Protein AF-A0A5N5PLR0-F1 (afdb_monomer)

Radius of gyration: 18.26 Å; Cα contacts (8 Å, |Δi|>4): 313; chains: 1; bounding box: 45×48×49 Å

Structure (mmCIF, N/CA/C/O backbone):
data_AF-A0A5N5PLR0-F1
#
_entry.id   AF-A0A5N5PLR0-F1
#
loop_
_atom_site.group_PDB
_atom_site.id
_atom_site.type_symbol
_atom_site.label_atom_id
_atom_site.label_alt_id
_atom_site.label_comp_id
_atom_site.label_asym_id
_atom_site.label_entity_id
_atom_site.label_seq_id
_atom_site.pdbx_PDB_ins_code
_atom_site.Cartn_x
_atom_site.Cartn_y
_atom_site.Cartn_z
_atom_site.occupancy
_atom_site.B_iso_or_equiv
_atom_site.auth_seq_id
_atom_site.auth_comp_id
_atom_site.auth_asym_id
_atom_site.auth_atom_id
_atom_site.pdbx_PDB_model_num
ATOM 1 N N . MET A 1 1 ? -17.787 -9.070 -3.983 1.00 83.31 1 MET A N 1
ATOM 2 C CA . MET A 1 1 ? -17.215 -9.942 -2.927 1.00 83.31 1 MET A CA 1
ATOM 3 C C . MET A 1 1 ? -18.267 -10.227 -1.852 1.00 83.31 1 MET A C 1
ATOM 5 O O . MET A 1 1 ? -19.169 -9.403 -1.706 1.00 83.31 1 MET A O 1
ATOM 9 N N . PRO A 1 2 ? -18.206 -11.366 -1.130 1.00 86.00 2 PRO A N 1
ATOM 10 C CA . PRO A 1 2 ? -19.112 -11.654 -0.013 1.00 86.00 2 PRO A CA 1
ATOM 11 C C . PRO A 1 2 ? -19.025 -10.578 1.078 1.00 86.00 2 PRO A C 1
ATOM 13 O O . PRO A 1 2 ? -17.930 -10.170 1.447 1.00 86.00 2 PRO A O 1
ATOM 16 N N . LYS A 1 3 ? -20.165 -10.140 1.630 1.00 86.31 3 LYS A N 1
ATOM 17 C CA . LYS A 1 3 ? -20.213 -9.050 2.630 1.00 86.31 3 LYS A CA 1
ATOM 18 C C . LYS A 1 3 ? -19.555 -9.398 3.972 1.00 86.31 3 LYS A C 1
ATOM 20 O O . LYS A 1 3 ? -19.230 -8.500 4.739 1.00 86.31 3 LYS A O 1
ATOM 25 N N . SER A 1 4 ? -19.406 -10.687 4.270 1.00 91.88 4 SER A N 1
ATOM 26 C CA . SER A 1 4 ? -18.769 -11.194 5.489 1.00 91.88 4 SER A CA 1
ATOM 27 C C . SER A 1 4 ? -17.262 -11.414 5.345 1.00 91.88 4 SER A C 1
ATOM 29 O O . SER A 1 4 ? -16.609 -11.714 6.342 1.00 91.88 4 SER A O 1
ATOM 31 N N . LEU A 1 5 ? -16.708 -11.294 4.132 1.00 95.69 5 LEU A N 1
ATOM 32 C CA . LEU A 1 5 ? -15.279 -11.467 3.903 1.00 95.69 5 LEU A CA 1
ATOM 33 C C . LEU A 1 5 ? -14.524 -10.315 4.575 1.00 95.69 5 LEU A C 1
ATOM 35 O O . LEU A 1 5 ? -14.812 -9.15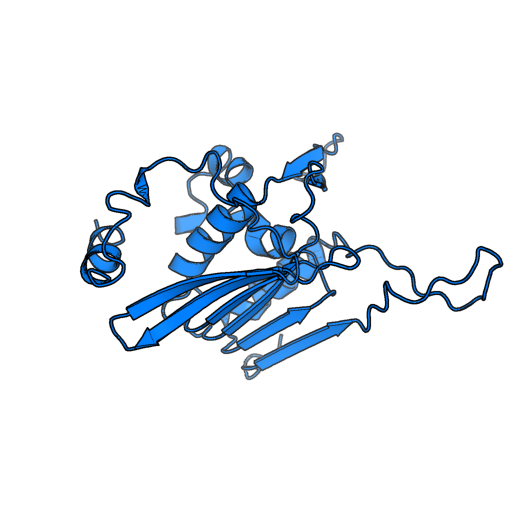3 4.308 1.00 95.69 5 LEU A O 1
ATOM 39 N N . GLN A 1 6 ? -13.577 -10.645 5.452 1.00 96.88 6 GLN A N 1
ATOM 40 C CA . GLN A 1 6 ? -12.746 -9.659 6.155 1.00 96.88 6 GLN A CA 1
ATOM 41 C C . GLN A 1 6 ? -11.282 -9.713 5.723 1.00 96.88 6 GLN A C 1
ATOM 43 O O . GLN A 1 6 ? -10.588 -8.708 5.803 1.00 96.88 6 GLN A O 1
ATOM 48 N N . VAL A 1 7 ? -10.811 -10.872 5.270 1.00 97.75 7 VAL A N 1
ATOM 49 C CA . VAL A 1 7 ? -9.418 -11.099 4.886 1.00 97.75 7 VAL A CA 1
ATOM 50 C C . VAL A 1 7 ? -9.418 -11.688 3.487 1.00 97.75 7 VAL A C 1
ATOM 52 O O . VAL A 1 7 ? -10.115 -12.673 3.236 1.00 97.75 7 VAL A O 1
ATOM 55 N N . LEU A 1 8 ? -8.655 -11.084 2.584 1.00 97.44 8 LEU A N 1
ATOM 56 C CA . LEU A 1 8 ? -8.454 -11.584 1.232 1.00 97.44 8 LEU A CA 1
ATOM 57 C C . LEU A 1 8 ? -6.959 -11.661 0.944 1.00 97.44 8 LEU A C 1
ATOM 59 O O . LEU A 1 8 ? -6.281 -10.640 0.909 1.00 97.44 8 LEU A O 1
ATOM 63 N N . ASN A 1 9 ? -6.478 -12.878 0.700 1.00 96.38 9 ASN A N 1
ATOM 64 C CA . ASN A 1 9 ? -5.104 -13.136 0.298 1.00 96.38 9 ASN A CA 1
ATOM 65 C C . ASN A 1 9 ? -5.119 -13.764 -1.091 1.00 96.38 9 ASN A C 1
ATOM 67 O O . ASN A 1 9 ? -5.640 -14.864 -1.279 1.00 96.38 9 ASN A O 1
ATOM 71 N N . LEU A 1 10 ? -4.572 -13.041 -2.057 1.00 93.31 10 LEU A N 1
ATOM 72 C CA . LEU A 1 10 ? -4.426 -13.459 -3.437 1.00 93.31 10 LEU A CA 1
ATOM 73 C C . LEU A 1 10 ? -2.941 -13.477 -3.769 1.00 93.31 10 LEU A C 1
ATOM 75 O O . LEU A 1 10 ? -2.220 -12.507 -3.537 1.00 93.31 10 LEU A O 1
ATOM 79 N N . PHE A 1 11 ? -2.494 -14.603 -4.301 1.00 88.19 11 PHE A N 1
ATOM 80 C CA . PHE A 1 11 ? -1.108 -14.802 -4.670 1.00 88.19 11 PHE A CA 1
ATOM 81 C C . PHE A 1 11 ? -1.078 -15.588 -5.971 1.00 88.19 11 PHE A C 1
ATOM 83 O O . PHE A 1 11 ? -1.680 -16.661 -6.055 1.00 88.19 11 PHE A O 1
ATOM 90 N N . GLU A 1 12 ? -0.401 -15.057 -6.981 1.00 82.44 12 GLU A N 1
ATOM 91 C CA . GLU A 1 12 ? -0.022 -15.851 -8.145 1.00 82.44 12 GLU A CA 1
ATOM 92 C C . GLU A 1 12 ? 1.395 -16.373 -7.906 1.00 82.44 12 GLU A C 1
ATOM 94 O O . GLU A 1 12 ? 2.292 -15.612 -7.544 1.00 82.44 12 GLU A O 1
ATOM 99 N N . ASP A 1 13 ? 1.587 -17.690 -8.038 1.00 68.56 13 ASP A N 1
ATOM 100 C CA . ASP A 1 13 ? 2.911 -18.309 -7.941 1.00 68.56 13 ASP A CA 1
ATOM 101 C C . ASP A 1 13 ? 3.738 -17.882 -9.157 1.00 68.56 13 ASP A C 1
ATOM 103 O O . ASP A 1 13 ? 3.716 -18.504 -10.226 1.00 68.56 13 ASP A O 1
ATOM 107 N N . TYR A 1 14 ? 4.390 -16.734 -9.006 1.00 63.38 14 TYR A N 1
ATOM 108 C CA . TYR A 1 14 ? 5.180 -16.112 -10.041 1.00 63.38 14 TYR A CA 1
ATOM 109 C C . TYR A 1 14 ? 6.655 -16.421 -9.831 1.00 63.38 14 TYR A C 1
ATOM 111 O O . TYR A 1 14 ? 7.372 -15.755 -9.084 1.00 63.38 14 TYR A O 1
ATOM 119 N N . ASN A 1 15 ? 7.136 -17.440 -10.536 1.00 55.22 15 ASN A N 1
ATOM 120 C CA . ASN A 1 15 ? 8.541 -17.803 -10.505 1.00 55.22 15 ASN A CA 1
ATOM 121 C C . ASN A 1 15 ? 9.300 -17.157 -11.676 1.00 55.22 15 ASN A C 1
ATOM 123 O O . ASN A 1 15 ? 9.557 -17.786 -12.703 1.00 55.22 15 ASN A O 1
ATOM 127 N N . ARG A 1 16 ? 9.681 -15.879 -11.511 1.00 53.94 16 ARG A N 1
ATOM 128 C CA . ARG A 1 16 ? 10.567 -15.139 -12.444 1.00 53.94 16 ARG A CA 1
ATOM 129 C C . ARG A 1 16 ? 11.970 -15.777 -12.539 1.00 53.94 16 ARG A C 1
ATOM 131 O O . ARG A 1 16 ? 12.701 -15.509 -13.486 1.00 53.94 16 ARG A O 1
ATOM 138 N N . MET A 1 17 ? 12.338 -16.618 -11.562 1.00 47.75 17 MET A N 1
ATOM 139 C CA . MET A 1 17 ? 13.671 -17.206 -11.366 1.00 47.75 17 MET A CA 1
ATOM 140 C C . MET A 1 17 ? 13.902 -18.561 -12.042 1.00 47.75 17 MET A C 1
ATOM 142 O O . MET A 1 17 ? 14.981 -19.121 -11.867 1.00 47.75 17 MET A O 1
ATOM 146 N N . PHE A 1 18 ? 12.966 -19.099 -12.827 1.00 45.78 18 PHE A N 1
ATOM 147 C CA . PHE A 1 18 ? 13.301 -20.226 -13.700 1.00 45.78 18 PHE A CA 1
ATOM 148 C C . PHE A 1 18 ? 13.789 -19.705 -15.054 1.00 45.78 18 PHE A C 1
ATOM 150 O O . PHE A 1 18 ? 12.963 -19.428 -15.930 1.00 45.78 18 PHE A O 1
ATOM 157 N N . PRO A 1 19 ? 15.116 -19.600 -15.284 1.00 45.16 19 PRO A N 1
ATOM 158 C CA . PRO A 1 19 ? 15.628 -19.499 -16.630 1.00 45.16 19 PRO A CA 1
ATOM 159 C C . PRO A 1 19 ? 15.356 -20.854 -17.278 1.00 45.16 19 PRO A C 1
ATOM 161 O O . PRO A 1 19 ? 16.154 -21.786 -17.193 1.00 45.16 19 PRO A O 1
ATOM 164 N N . PHE A 1 20 ? 14.220 -20.988 -17.956 1.00 48.06 20 PHE A N 1
ATOM 165 C CA . PHE A 1 20 ? 14.212 -21.901 -19.081 1.00 48.06 20 PHE A CA 1
ATOM 166 C C . PHE A 1 20 ? 15.208 -21.309 -20.071 1.00 48.06 20 PHE A C 1
ATOM 168 O O . PHE A 1 20 ? 14.928 -20.335 -20.772 1.00 48.06 20 PHE A O 1
ATOM 175 N N . ASN A 1 21 ? 16.417 -21.872 -20.065 1.00 44.19 21 ASN A N 1
ATOM 176 C CA . ASN A 1 21 ? 17.325 -21.813 -21.197 1.00 44.19 21 ASN A CA 1
ATOM 177 C C . ASN A 1 21 ? 16.467 -21.927 -22.459 1.00 44.19 21 ASN A C 1
ATOM 179 O O . ASN A 1 21 ? 15.597 -22.792 -22.509 1.00 44.19 21 ASN A O 1
ATOM 183 N N . LYS A 1 22 ? 16.681 -21.010 -23.407 1.00 47.06 22 LYS A N 1
ATOM 184 C CA . LYS A 1 22 ? 15.843 -20.598 -24.558 1.00 47.06 22 LYS A CA 1
ATOM 185 C C . LYS A 1 22 ? 15.180 -21.687 -25.432 1.00 47.06 22 LYS A C 1
ATOM 187 O O . LYS A 1 22 ? 14.553 -21.366 -26.434 1.00 47.06 22 LYS A O 1
ATOM 192 N N . THR A 1 23 ? 15.287 -22.959 -25.095 1.00 44.97 23 THR A N 1
ATOM 193 C CA . THR A 1 23 ? 14.543 -24.070 -25.676 1.00 44.97 23 THR A CA 1
ATOM 194 C C . THR A 1 23 ? 13.255 -24.310 -24.896 1.00 44.97 23 THR A C 1
ATOM 196 O O . THR A 1 23 ? 13.259 -24.910 -23.824 1.00 44.97 23 THR A O 1
ATOM 199 N N . ALA A 1 24 ? 12.164 -23.808 -25.471 1.00 48.09 24 ALA A N 1
ATOM 200 C CA . ALA A 1 24 ? 10.770 -24.146 -25.212 1.00 48.09 24 ALA A CA 1
ATOM 201 C C . ALA A 1 24 ? 10.542 -25.412 -24.359 1.00 48.09 24 ALA A C 1
ATOM 203 O O . ALA A 1 24 ? 10.530 -26.530 -24.871 1.00 48.09 24 ALA A O 1
ATOM 204 N N . ALA A 1 25 ? 10.263 -25.223 -23.070 1.00 41.66 25 ALA A N 1
ATOM 205 C CA . ALA A 1 25 ? 9.425 -26.153 -22.331 1.00 41.66 25 ALA A CA 1
ATOM 206 C C . ALA A 1 25 ? 8.007 -25.578 -22.347 1.00 41.66 25 ALA A C 1
ATOM 208 O O . ALA A 1 25 ? 7.743 -24.519 -21.769 1.00 41.66 25 ALA A O 1
ATOM 209 N N . ALA A 1 26 ? 7.102 -26.255 -23.052 1.00 43.28 26 ALA A N 1
ATOM 210 C CA . ALA A 1 26 ? 5.669 -26.023 -22.952 1.00 43.28 26 ALA A CA 1
ATOM 211 C C . ALA A 1 26 ? 5.267 -26.144 -21.470 1.00 43.28 26 ALA A C 1
ATOM 213 O O . ALA A 1 26 ? 5.221 -27.241 -20.923 1.00 43.28 26 ALA A O 1
ATOM 214 N N . GLY A 1 27 ? 5.085 -25.008 -20.796 1.00 46.03 27 GLY A N 1
ATOM 215 C CA . GLY A 1 27 ? 4.872 -24.959 -19.346 1.00 46.03 27 GLY A CA 1
ATOM 216 C C . GLY A 1 27 ? 5.494 -23.757 -18.635 1.00 46.03 27 GLY A C 1
ATOM 217 O O . GLY A 1 27 ? 5.136 -23.502 -17.488 1.00 46.03 27 GLY A O 1
ATOM 218 N N . SER A 1 28 ? 6.371 -22.984 -19.290 1.00 42.53 28 SER A N 1
ATOM 219 C CA . SER A 1 28 ? 6.844 -21.701 -18.751 1.00 42.53 28 SER A CA 1
ATOM 220 C C . SER A 1 28 ? 5.677 -20.708 -18.652 1.00 42.53 28 SER A C 1
ATOM 222 O O . SER A 1 28 ? 5.234 -20.139 -19.649 1.00 42.53 28 SER A O 1
ATOM 224 N N . ARG A 1 29 ? 5.147 -20.522 -17.437 1.00 48.00 29 ARG A N 1
ATOM 225 C CA . ARG A 1 29 ? 4.102 -19.537 -17.115 1.00 48.00 29 ARG A CA 1
ATOM 226 C C . ARG A 1 29 ? 4.713 -18.146 -16.948 1.00 48.00 29 ARG A C 1
ATOM 228 O O . ARG A 1 29 ? 4.556 -17.511 -15.912 1.00 48.00 29 ARG A O 1
ATOM 235 N N . TYR A 1 30 ? 5.446 -17.674 -17.954 1.00 47.78 30 TYR A N 1
ATOM 236 C CA . TYR A 1 30 ? 5.816 -16.268 -17.986 1.00 47.78 30 TYR A CA 1
ATOM 237 C C . TYR A 1 30 ? 4.549 -15.451 -18.245 1.00 47.78 30 TYR A C 1
ATOM 239 O O . TYR A 1 30 ? 4.029 -15.425 -19.360 1.00 47.78 30 TYR A O 1
ATOM 247 N N . ARG A 1 31 ? 4.033 -14.806 -17.201 1.00 54.06 31 ARG A N 1
ATOM 248 C CA . ARG A 1 31 ? 3.079 -13.708 -17.329 1.00 54.06 31 ARG A CA 1
ATOM 249 C C . ARG A 1 31 ? 3.748 -12.452 -16.782 1.00 54.06 31 ARG A C 1
ATOM 251 O O . ARG A 1 31 ? 4.156 -12.459 -15.626 1.00 54.06 31 ARG A O 1
ATOM 258 N N . PRO A 1 32 ? 3.949 -11.397 -17.583 1.00 57.50 32 PRO A N 1
ATOM 259 C CA . PRO A 1 32 ? 4.169 -10.067 -17.023 1.00 57.50 32 PRO A CA 1
ATOM 260 C C . PRO A 1 32 ? 3.092 -9.787 -15.965 1.00 57.50 32 PRO A C 1
ATOM 262 O O . PRO A 1 32 ? 1.989 -10.322 -16.097 1.00 57.50 32 PRO A O 1
ATOM 265 N N . LEU A 1 33 ? 3.397 -8.989 -14.935 1.00 59.69 33 LEU A N 1
ATOM 266 C CA . LEU A 1 33 ? 2.354 -8.473 -14.043 1.00 59.69 33 LEU A CA 1
ATOM 267 C C . LEU A 1 33 ? 1.234 -7.919 -14.925 1.00 59.69 33 LEU A C 1
ATOM 269 O O . LEU A 1 33 ? 1.480 -7.074 -15.788 1.00 59.69 33 LEU A O 1
ATOM 273 N N . HIS A 1 34 ? 0.042 -8.500 -14.799 1.00 61.12 34 HIS A N 1
ATOM 274 C CA . HIS A 1 34 ? -1.076 -8.115 -15.642 1.00 61.12 34 HIS A CA 1
ATOM 275 C C . HIS A 1 34 ? -1.466 -6.687 -15.267 1.00 61.12 34 HIS A C 1
ATOM 277 O O . HIS A 1 34 ? -1.861 -6.430 -14.129 1.00 61.12 34 HIS A O 1
ATOM 283 N N . PHE A 1 35 ? -1.404 -5.772 -16.235 1.00 65.69 35 PHE A N 1
ATOM 284 C CA . PHE A 1 35 ? -2.077 -4.470 -16.179 1.00 65.69 35 PHE A CA 1
ATOM 285 C C . PHE A 1 35 ? -3.592 -4.672 -16.348 1.00 65.69 35 PHE A C 1
ATOM 287 O O . PHE A 1 35 ? -4.236 -4.082 -17.214 1.00 65.69 35 PHE A O 1
ATOM 294 N N . ASP A 1 36 ? -4.166 -5.595 -15.572 1.00 78.62 36 ASP A N 1
ATOM 295 C CA . ASP A 1 36 ? -5.598 -5.859 -15.572 1.00 78.62 36 ASP A CA 1
ATOM 296 C C . ASP A 1 36 ? -6.271 -4.798 -14.704 1.00 78.62 36 ASP A C 1
ATOM 298 O O . ASP A 1 36 ? -6.593 -5.003 -13.529 1.00 78.62 36 ASP A O 1
ATOM 302 N N . HIS A 1 37 ? -6.430 -3.623 -15.312 1.00 82.75 37 HIS A N 1
ATOM 303 C CA . HIS A 1 37 ? -7.071 -2.466 -14.708 1.00 82.75 37 HIS A CA 1
ATOM 304 C C . HIS A 1 37 ? -8.458 -2.815 -14.151 1.00 82.75 37 HIS A C 1
ATOM 306 O O . HIS A 1 37 ? -8.832 -2.378 -13.063 1.00 82.75 37 HIS A O 1
ATOM 312 N N . LEU A 1 38 ? -9.217 -3.656 -14.864 1.00 85.88 38 LEU A N 1
ATOM 313 C CA . LEU A 1 38 ? -10.561 -4.068 -14.458 1.00 85.88 38 LEU A CA 1
ATOM 314 C C . LEU A 1 38 ? -10.522 -4.938 -13.200 1.00 85.88 38 LEU A C 1
ATOM 316 O O . LEU A 1 38 ? -11.333 -4.742 -12.291 1.00 85.88 38 LEU A O 1
ATOM 320 N N . LEU A 1 39 ? -9.572 -5.873 -13.118 1.00 90.06 39 LEU A N 1
ATOM 321 C CA . LEU A 1 39 ? -9.359 -6.678 -11.920 1.00 90.06 39 LEU A CA 1
ATOM 322 C C . LEU A 1 39 ? -8.925 -5.809 -10.738 1.00 90.06 39 LEU A C 1
ATOM 324 O O . LEU A 1 39 ? -9.503 -5.927 -9.655 1.00 90.06 39 LEU A O 1
ATOM 328 N N . ALA A 1 40 ? -7.954 -4.917 -10.939 1.00 91.06 40 ALA A N 1
ATOM 329 C CA . ALA A 1 40 ? -7.489 -4.000 -9.904 1.00 91.06 40 ALA A CA 1
ATOM 330 C C . ALA A 1 40 ? -8.624 -3.094 -9.405 1.00 91.06 40 ALA A C 1
ATOM 332 O O . ALA A 1 40 ? -8.799 -2.943 -8.196 1.00 91.06 40 ALA A O 1
ATOM 333 N N . GLN A 1 41 ? -9.465 -2.576 -10.305 1.00 90.06 41 GLN A N 1
ATOM 334 C CA . GLN A 1 41 ? -10.650 -1.792 -9.959 1.00 90.06 41 GLN A CA 1
ATOM 335 C C . GLN A 1 41 ? -11.680 -2.626 -9.184 1.00 90.06 41 GLN A C 1
ATOM 337 O O . GLN A 1 41 ? -12.221 -2.169 -8.176 1.00 90.06 41 GLN A O 1
ATOM 342 N N . ALA A 1 42 ? -11.943 -3.866 -9.603 1.00 92.12 42 ALA A N 1
ATOM 343 C CA . ALA A 1 42 ? -12.854 -4.756 -8.887 1.00 92.12 42 ALA A CA 1
ATOM 344 C C . ALA A 1 42 ? -12.344 -5.083 -7.471 1.00 92.12 42 ALA A C 1
ATOM 346 O O . ALA A 1 42 ? -13.137 -5.148 -6.525 1.00 92.12 42 ALA A O 1
ATOM 347 N N . ILE A 1 43 ? -11.029 -5.260 -7.308 1.00 94.56 43 ILE A N 1
ATOM 348 C CA . ILE A 1 43 ? -10.385 -5.475 -6.007 1.00 94.56 43 ILE A CA 1
ATOM 349 C C . ILE A 1 43 ? -10.436 -4.194 -5.174 1.00 94.56 43 ILE A C 1
ATOM 351 O O . ILE A 1 43 ? -10.793 -4.264 -4.001 1.00 94.56 43 ILE A O 1
ATOM 355 N N . HIS A 1 44 ? -10.153 -3.031 -5.762 1.00 94.56 44 HIS A N 1
ATOM 356 C CA . HIS A 1 44 ? -10.258 -1.726 -5.113 1.00 94.56 44 HIS A CA 1
ATOM 357 C C . HIS A 1 44 ? -11.650 -1.534 -4.499 1.00 94.56 44 HIS A C 1
ATOM 359 O O . HIS A 1 44 ? -11.767 -1.322 -3.292 1.00 94.56 44 HIS A O 1
ATOM 365 N N . GLU A 1 45 ? -12.712 -1.704 -5.288 1.00 92.50 45 GLU A N 1
ATOM 366 C CA . GLU A 1 45 ? -14.094 -1.576 -4.806 1.00 92.50 45 GLU A CA 1
ATOM 367 C C . GLU A 1 45 ? -14.455 -2.665 -3.785 1.00 92.50 45 GLU A C 1
ATOM 369 O O . GLU A 1 45 ? -15.078 -2.403 -2.753 1.00 92.50 45 GLU A O 1
ATOM 374 N N . GLY A 1 46 ? -14.033 -3.908 -4.036 1.00 93.38 46 GLY A N 1
ATOM 375 C CA . GLY A 1 46 ? -14.271 -5.031 -3.130 1.00 93.38 46 GLY A CA 1
ATOM 376 C C . GLY A 1 46 ? -13.569 -4.884 -1.778 1.00 93.38 46 GLY A C 1
ATOM 377 O O . GLY A 1 46 ? -14.090 -5.346 -0.760 1.00 93.38 46 GLY A O 1
ATOM 378 N N . SER A 1 47 ? -12.423 -4.201 -1.756 1.00 95.75 47 SER A N 1
ATOM 379 C CA . SER A 1 47 ? -11.564 -4.069 -0.580 1.00 95.75 47 SER A CA 1
ATOM 380 C C . SER A 1 47 ? -12.084 -3.100 0.480 1.00 95.75 47 SER A C 1
ATOM 382 O O . SER A 1 47 ? -11.665 -3.191 1.630 1.00 95.75 47 SER A O 1
ATOM 384 N N . LYS A 1 48 ? -13.053 -2.233 0.151 1.00 93.69 48 LYS A N 1
ATOM 385 C CA . LYS A 1 48 ? -13.614 -1.217 1.069 1.00 93.69 48 LYS A CA 1
AT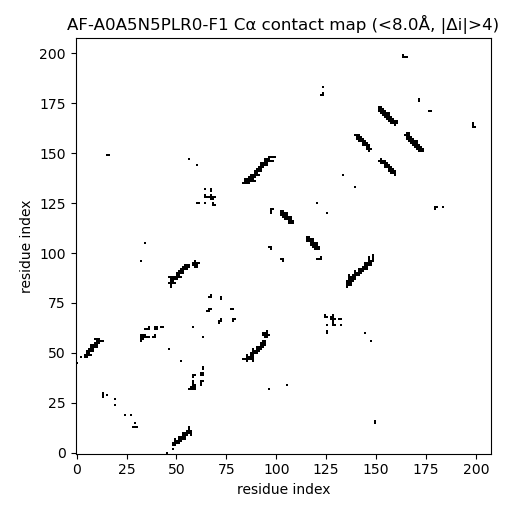OM 386 C C . LYS A 1 48 ? -14.180 -1.794 2.373 1.00 93.69 48 LYS A C 1
ATOM 388 O O . LYS A 1 48 ? -14.209 -1.110 3.389 1.00 93.69 48 LYS A O 1
ATOM 393 N N . ASN A 1 49 ? -14.618 -3.055 2.357 1.00 93.31 49 ASN A N 1
ATOM 394 C CA . ASN A 1 49 ? -15.157 -3.747 3.534 1.00 93.31 49 ASN A CA 1
ATOM 395 C C . ASN A 1 49 ? -14.158 -4.701 4.211 1.00 93.31 49 ASN A C 1
ATOM 397 O O . ASN A 1 49 ? -14.502 -5.302 5.233 1.00 93.31 49 ASN A O 1
ATOM 401 N N . LEU A 1 50 ? -12.959 -4.865 3.646 1.00 97.50 50 LEU A N 1
ATOM 402 C CA . LEU A 1 50 ? -11.943 -5.766 4.175 1.00 97.50 50 LEU A CA 1
ATOM 403 C C . LEU A 1 50 ? -11.220 -5.137 5.366 1.00 97.50 50 LEU A C 1
ATOM 405 O O . LEU A 1 50 ? -11.085 -3.920 5.475 1.00 97.50 50 LEU A O 1
ATOM 409 N N . ARG A 1 51 ? -10.737 -6.009 6.246 1.00 98.19 51 ARG A N 1
ATOM 410 C CA . ARG A 1 51 ? -9.742 -5.699 7.268 1.00 98.19 51 ARG A CA 1
ATOM 411 C C . ARG A 1 51 ? -8.329 -5.889 6.733 1.00 98.19 51 ARG A C 1
ATOM 413 O O . ARG A 1 51 ? -7.442 -5.118 7.073 1.00 98.19 51 ARG A O 1
ATOM 420 N N . GLU A 1 52 ? -8.116 -6.896 5.896 1.00 98.44 52 GLU A N 1
ATOM 421 C CA . GLU A 1 52 ? -6.791 -7.233 5.379 1.00 98.44 52 GLU A CA 1
ATOM 422 C C . GLU A 1 52 ? -6.885 -7.587 3.895 1.00 98.44 52 GLU A C 1
ATOM 424 O O . GLU A 1 52 ? -7.725 -8.401 3.490 1.00 98.44 52 GLU A O 1
ATOM 429 N N . LEU A 1 53 ? -6.017 -6.971 3.095 1.00 98.19 53 LEU A N 1
ATOM 430 C CA . LEU A 1 53 ? -5.833 -7.281 1.685 1.00 98.19 53 LEU A CA 1
ATOM 431 C C . LEU A 1 53 ? -4.356 -7.557 1.414 1.00 98.19 53 LEU A C 1
ATOM 433 O O . LEU A 1 53 ? -3.522 -6.664 1.535 1.00 98.19 53 LEU A O 1
ATOM 437 N N . THR A 1 54 ? -4.072 -8.769 0.954 1.00 97.56 54 THR A N 1
ATOM 438 C CA . THR A 1 54 ? -2.796 -9.122 0.332 1.00 97.56 54 THR A CA 1
ATOM 439 C C . THR A 1 54 ? -3.069 -9.506 -1.112 1.00 97.56 54 THR A C 1
ATOM 441 O O . THR A 1 54 ? -3.829 -10.441 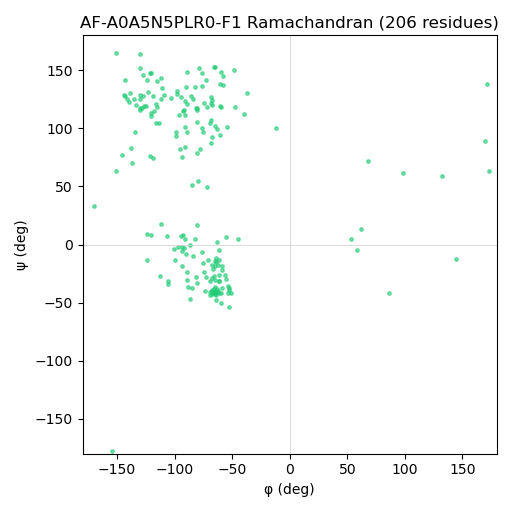-1.365 1.00 97.56 54 THR A O 1
ATOM 444 N N . ALA A 1 55 ? -2.468 -8.801 -2.062 1.00 94.62 55 ALA A N 1
ATOM 445 C CA . ALA A 1 55 ? -2.533 -9.139 -3.478 1.00 94.62 55 ALA A CA 1
ATOM 446 C C . ALA A 1 55 ? -1.131 -9.042 -4.079 1.00 94.62 55 ALA A C 1
ATOM 448 O O . ALA A 1 55 ? -0.668 -7.964 -4.446 1.00 94.62 55 ALA A O 1
ATOM 449 N N . CYS A 1 56 ? -0.451 -10.183 -4.165 1.00 91.12 56 CYS A N 1
ATOM 450 C CA . CYS A 1 56 ? 0.914 -10.252 -4.676 1.00 91.12 56 CYS A CA 1
ATOM 451 C C . CYS A 1 56 ? 0.940 -10.938 -6.038 1.00 91.12 56 CYS A C 1
ATOM 453 O O . CYS A 1 56 ? 0.414 -12.041 -6.196 1.00 91.12 56 CYS A O 1
ATOM 455 N N . PHE A 1 57 ? 1.578 -10.284 -7.006 1.00 86.38 57 PHE A N 1
ATOM 456 C CA . PHE A 1 57 ? 1.714 -10.738 -8.392 1.00 86.38 57 PHE A CA 1
ATOM 457 C C . PHE A 1 57 ? 0.386 -10.899 -9.151 1.00 86.38 57 PHE A C 1
ATOM 459 O O . PHE A 1 57 ? 0.371 -11.476 -10.230 1.00 86.38 57 PHE A O 1
ATOM 466 N N . ILE A 1 58 ? -0.718 -10.371 -8.609 1.00 88.44 58 ILE A N 1
ATOM 467 C CA . ILE A 1 58 ? -2.054 -10.431 -9.225 1.00 88.44 58 ILE A CA 1
ATOM 468 C C . ILE A 1 58 ? -2.267 -9.267 -10.201 1.00 88.44 58 ILE A C 1
ATOM 470 O O . ILE A 1 58 ? -2.751 -9.460 -11.310 1.00 88.44 58 ILE A O 1
ATOM 474 N N . PHE A 1 59 ? -1.916 -8.057 -9.767 1.00 88.81 59 PHE A N 1
ATOM 475 C CA . PHE A 1 59 ? -1.950 -6.812 -10.534 1.00 88.81 59 PHE A CA 1
ATOM 476 C C . PHE A 1 59 ? -0.864 -5.875 -9.992 1.00 88.81 59 PHE A C 1
ATOM 478 O O . PHE A 1 59 ? -0.344 -6.092 -8.891 1.00 88.81 59 PHE A O 1
ATOM 485 N N . ASP A 1 60 ? -0.528 -4.831 -10.747 1.00 88.81 60 ASP A N 1
ATOM 486 C CA . ASP A 1 60 ? 0.416 -3.807 -10.297 1.00 88.81 60 ASP A CA 1
ATOM 487 C C . ASP A 1 60 ? -0.235 -2.855 -9.279 1.00 88.81 60 ASP A C 1
ATOM 489 O O . ASP A 1 60 ? -1.365 -2.401 -9.470 1.00 88.81 60 ASP A O 1
ATOM 493 N N . ALA A 1 61 ? 0.462 -2.519 -8.192 1.00 92.69 61 ALA A N 1
ATOM 494 C CA . ALA A 1 61 ? -0.040 -1.588 -7.182 1.00 92.69 61 ALA A CA 1
ATOM 495 C C . ALA A 1 61 ? -0.447 -0.224 -7.772 1.00 92.69 61 ALA A C 1
ATOM 497 O O . ALA A 1 61 ? -1.364 0.413 -7.249 1.00 92.69 61 ALA A O 1
ATOM 498 N N . ALA A 1 62 ? 0.186 0.219 -8.863 1.00 89.62 62 ALA A N 1
ATOM 499 C CA . ALA A 1 62 ? -0.206 1.424 -9.585 1.00 89.62 62 ALA A CA 1
ATOM 500 C C . ALA A 1 62 ? -1.652 1.358 -10.089 1.00 89.62 62 ALA A C 1
ATOM 502 O O . ALA A 1 62 ? -2.365 2.353 -9.986 1.00 89.62 62 ALA A O 1
ATOM 503 N N . GLU A 1 63 ? -2.117 0.188 -10.534 1.00 89.00 63 GLU A N 1
ATOM 504 C CA . GLU A 1 63 ? -3.502 -0.017 -10.970 1.00 89.00 63 GLU A CA 1
ATOM 505 C C . GLU A 1 63 ? -4.482 0.098 -9.796 1.00 89.00 63 GLU A C 1
ATOM 507 O O . GLU A 1 63 ? -5.543 0.715 -9.906 1.00 89.00 63 GLU A O 1
ATOM 512 N N . PHE A 1 64 ? -4.109 -0.423 -8.624 1.00 93.12 64 PHE A N 1
ATOM 513 C CA . PHE A 1 64 ? -4.928 -0.302 -7.413 1.00 93.12 64 PHE A CA 1
ATOM 514 C C . PHE A 1 64 ? -5.052 1.151 -6.935 1.00 93.12 64 PHE A C 1
ATOM 516 O O . PHE A 1 64 ? -6.123 1.578 -6.485 1.00 93.12 64 PHE A O 1
ATOM 523 N N . PHE A 1 65 ? -3.965 1.921 -7.050 1.00 92.25 65 PHE A N 1
ATOM 524 C CA . PHE A 1 65 ? -3.904 3.330 -6.661 1.00 92.25 65 PHE A CA 1
ATOM 525 C C . PHE A 1 65 ? -4.204 4.310 -7.803 1.00 92.25 65 PHE A C 1
ATOM 527 O O . PHE A 1 65 ? -4.080 5.520 -7.602 1.00 92.25 65 PHE A O 1
ATOM 534 N N . HIS A 1 66 ? -4.639 3.826 -8.970 1.00 87.38 66 HIS A N 1
ATOM 535 C CA . HIS A 1 66 ? -4.778 4.619 -10.197 1.00 87.38 66 HIS A CA 1
ATOM 536 C C . HIS A 1 66 ? -5.570 5.916 -10.006 1.00 87.38 66 HIS A C 1
ATOM 538 O O . HIS A 1 66 ? -5.163 6.983 -10.465 1.00 87.38 66 HIS A O 1
ATOM 544 N N . ARG A 1 67 ? -6.669 5.859 -9.242 1.00 85.81 67 ARG A N 1
ATOM 545 C CA . ARG A 1 67 ? -7.524 7.025 -8.947 1.00 85.81 67 ARG A CA 1
ATOM 546 C C . ARG A 1 67 ? -6.801 8.151 -8.201 1.00 85.81 67 ARG A C 1
ATOM 548 O O . ARG A 1 67 ? -7.185 9.308 -8.324 1.00 85.81 67 ARG A O 1
ATOM 555 N N . PHE A 1 68 ? -5.753 7.836 -7.446 1.00 87.38 68 PHE A N 1
ATOM 556 C CA . PHE A 1 68 ? -5.003 8.807 -6.645 1.00 87.38 68 PHE A CA 1
ATOM 557 C C . PHE A 1 68 ? -3.738 9.315 -7.339 1.00 87.38 68 PHE A C 1
ATOM 559 O O . PHE A 1 68 ? -3.038 10.180 -6.791 1.00 87.38 68 PHE A O 1
ATOM 566 N N . LEU A 1 69 ? -3.436 8.801 -8.537 1.00 83.88 69 LEU A N 1
ATOM 567 C CA . LEU A 1 69 ? -2.289 9.244 -9.313 1.00 83.88 69 LEU A CA 1
ATOM 568 C C . LEU A 1 69 ? -2.416 10.740 -9.642 1.00 83.88 69 LEU A C 1
ATOM 570 O O . LEU A 1 69 ? -3.498 11.207 -10.010 1.00 83.88 69 LEU A O 1
ATOM 574 N N . PRO A 1 70 ? -1.323 11.523 -9.539 1.00 72.00 70 PRO A N 1
ATOM 575 C CA . PRO A 1 70 ? -1.365 12.967 -9.775 1.00 72.00 70 PRO A CA 1
ATOM 576 C C . PRO A 1 70 ? -1.967 13.367 -11.122 1.00 72.00 70 PRO A C 1
ATOM 578 O O . PRO A 1 70 ? -2.681 14.361 -11.194 1.00 72.00 70 PRO A O 1
ATOM 581 N N . LEU A 1 71 ? -1.718 12.577 -12.166 1.00 69.50 71 LEU A N 1
ATOM 582 C CA . LEU A 1 71 ? -2.228 12.841 -13.510 1.00 69.50 71 LEU A CA 1
ATOM 583 C C . LEU A 1 71 ? -3.759 12.771 -13.560 1.00 69.50 71 LEU A C 1
ATOM 585 O O . LEU A 1 71 ? -4.384 13.670 -14.110 1.00 69.50 71 LEU A O 1
ATOM 589 N N . ARG A 1 72 ? -4.370 11.796 -12.875 1.00 64.56 72 ARG A N 1
ATOM 590 C CA . ARG A 1 72 ? -5.833 11.685 -12.757 1.00 64.56 72 ARG A CA 1
ATOM 591 C C . ARG A 1 72 ? -6.433 12.790 -11.897 1.00 64.56 72 ARG A C 1
ATOM 593 O O . ARG A 1 72 ? -7.460 13.357 -12.254 1.00 64.56 72 ARG A O 1
ATOM 600 N N . MET A 1 73 ? -5.779 13.147 -10.794 1.00 58.34 73 MET A N 1
ATOM 601 C CA . MET A 1 73 ? -6.280 14.213 -9.921 1.00 58.34 73 MET A CA 1
ATOM 602 C C . MET A 1 73 ? -6.240 15.599 -10.573 1.00 58.34 73 MET A C 1
ATOM 604 O O . MET A 1 73 ? -7.079 16.437 -10.258 1.00 58.34 73 MET A O 1
ATOM 608 N N . ASN A 1 74 ? -5.312 15.843 -11.501 1.00 60.09 74 ASN A N 1
ATOM 609 C CA . ASN A 1 74 ? -5.285 17.092 -12.265 1.00 60.09 74 ASN A CA 1
ATOM 610 C C . ASN A 1 74 ? -6.471 17.199 -13.240 1.00 60.09 74 ASN A C 1
ATOM 612 O O . ASN A 1 74 ? -6.963 18.299 -13.477 1.00 60.09 74 ASN A O 1
ATOM 616 N N . CYS A 1 75 ? -6.951 16.071 -13.772 1.00 56.91 75 CYS A N 1
ATOM 617 C CA . CYS A 1 75 ? -8.141 16.012 -14.625 1.00 56.91 75 CYS A CA 1
ATOM 618 C C . CYS A 1 75 ? -9.443 16.036 -13.805 1.00 56.91 75 CYS A C 1
ATOM 620 O O . CYS A 1 75 ? -10.443 16.614 -14.231 1.00 56.91 75 CYS A O 1
ATOM 622 N N . HIS A 1 76 ? -9.425 15.444 -12.607 1.00 59.59 76 HIS A N 1
ATOM 623 C CA . HIS A 1 76 ? -10.587 15.293 -11.734 1.00 59.59 76 HIS A CA 1
ATOM 624 C C . HIS A 1 76 ? -10.226 15.580 -10.260 1.00 59.59 76 HIS A C 1
ATOM 626 O O . HIS A 1 76 ? -9.998 14.657 -9.475 1.00 59.59 76 HIS A O 1
ATOM 632 N N . PRO A 1 77 ? -10.205 16.858 -9.837 1.00 60.50 77 PRO A N 1
ATOM 633 C CA . PRO A 1 77 ? -9.746 17.246 -8.497 1.00 60.50 77 PRO A CA 1
ATOM 634 C C . PRO A 1 77 ? -10.652 16.762 -7.351 1.00 60.50 77 PRO A C 1
ATOM 636 O O . PRO A 1 77 ? -10.210 16.688 -6.210 1.00 60.50 77 PRO A O 1
ATOM 639 N N . ILE A 1 78 ? -11.896 16.381 -7.655 1.00 64.12 78 ILE A N 1
ATOM 640 C CA . ILE A 1 78 ? -12.936 16.006 -6.679 1.00 64.12 78 ILE A CA 1
ATOM 641 C C . ILE A 1 78 ? -12.854 14.511 -6.295 1.00 64.12 78 ILE A C 1
ATOM 643 O O . ILE A 1 78 ? -13.624 14.029 -5.471 1.00 64.12 78 ILE A O 1
ATOM 647 N N . ILE A 1 79 ? -11.909 13.740 -6.856 1.00 63.66 79 ILE A N 1
ATOM 648 C CA . ILE A 1 79 ? -11.829 12.285 -6.622 1.00 63.66 79 ILE A CA 1
ATOM 649 C C . ILE A 1 79 ? -11.778 11.938 -5.126 1.00 63.66 79 ILE A C 1
ATOM 651 O O . ILE A 1 79 ? -12.484 11.029 -4.704 1.00 63.66 79 ILE A O 1
ATOM 655 N N . LEU A 1 80 ? -11.019 12.675 -4.307 1.00 61.31 80 LEU A N 1
ATOM 656 C CA . LEU A 1 80 ? -10.931 12.399 -2.864 1.00 61.31 80 LEU A CA 1
ATOM 657 C C . LEU A 1 80 ? -12.249 12.619 -2.109 1.00 61.31 80 LEU A C 1
ATOM 659 O O . LEU A 1 80 ? -12.460 11.982 -1.084 1.00 61.31 80 LEU A O 1
ATOM 663 N N . GLU A 1 81 ? -13.128 13.492 -2.600 1.00 62.72 81 GLU A N 1
ATOM 664 C CA . GLU A 1 81 ? -14.422 13.776 -1.964 1.00 62.72 81 GLU A CA 1
ATOM 665 C C . GLU A 1 81 ? -15.482 12.723 -2.318 1.00 62.72 81 GLU A C 1
ATOM 667 O O . GLU A 1 81 ? -16.411 12.480 -1.549 1.00 62.72 81 GLU A O 1
ATOM 672 N N . ILE A 1 82 ? -15.348 12.092 -3.488 1.00 74.56 82 ILE A N 1
ATOM 673 C CA . ILE A 1 82 ? -16.282 11.072 -3.986 1.00 74.56 82 ILE A CA 1
ATOM 674 C C . ILE A 1 82 ? -15.861 9.672 -3.524 1.00 74.56 82 ILE A C 1
ATOM 676 O O . ILE A 1 82 ? -16.703 8.786 -3.343 1.00 74.56 82 ILE A O 1
ATOM 680 N N . GLU A 1 83 ? -14.559 9.457 -3.355 1.00 81.69 83 GLU A N 1
ATOM 681 C CA . GLU A 1 83 ? -14.002 8.154 -3.037 1.00 81.69 83 GLU A CA 1
ATOM 682 C C . GLU A 1 83 ? -14.405 7.709 -1.628 1.00 81.69 83 GLU A C 1
ATOM 684 O O . GLU A 1 83 ? -14.212 8.409 -0.634 1.00 81.69 83 GLU A O 1
ATOM 689 N N . ARG A 1 84 ? -14.966 6.501 -1.528 1.00 84.44 84 ARG A N 1
ATOM 690 C CA . ARG A 1 84 ? -15.385 5.958 -0.233 1.00 84.44 84 ARG A CA 1
ATOM 691 C C . ARG A 1 84 ? -14.170 5.559 0.592 1.00 84.44 84 ARG A C 1
ATOM 693 O O . ARG A 1 84 ? -13.225 4.969 0.067 1.00 84.44 84 ARG A O 1
ATOM 700 N N . SER A 1 85 ? -14.232 5.799 1.894 1.00 89.81 85 SER A N 1
ATOM 701 C CA . SER A 1 85 ? -13.215 5.350 2.839 1.00 89.81 85 SER A CA 1
ATOM 702 C C . SER A 1 85 ? -13.161 3.823 2.963 1.00 89.81 85 SER A C 1
ATOM 704 O O . SER A 1 85 ? -14.140 3.101 2.761 1.00 89.81 85 SER A O 1
ATOM 706 N N . TRP A 1 86 ? -11.981 3.324 3.319 1.00 95.38 86 TRP A N 1
ATOM 707 C CA . TRP A 1 86 ? -11.744 1.965 3.796 1.00 95.38 86 TRP A CA 1
ATOM 708 C C . TRP A 1 86 ? -11.801 1.958 5.325 1.00 95.38 86 TRP A C 1
ATOM 710 O O . TRP A 1 86 ? -10.782 1.867 6.008 1.00 95.38 86 TRP A O 1
ATOM 720 N N . ASP A 1 87 ? -13.005 2.034 5.885 1.00 95.00 87 ASP A N 1
ATOM 721 C CA . ASP A 1 87 ? -13.219 2.221 7.333 1.00 95.00 87 ASP A CA 1
ATOM 722 C C . ASP A 1 87 ? -12.648 1.102 8.221 1.00 95.00 87 ASP A C 1
ATOM 724 O O . ASP A 1 87 ? -12.617 1.207 9.454 1.00 95.00 87 ASP A O 1
ATOM 728 N N . ARG A 1 88 ? -12.272 -0.023 7.608 1.00 96.50 88 ARG A N 1
ATOM 729 C CA . ARG A 1 88 ? -11.867 -1.250 8.293 1.00 96.50 88 ARG A CA 1
ATOM 730 C C . ARG A 1 88 ? -10.493 -1.757 7.901 1.00 96.50 88 ARG A C 1
ATOM 732 O O . ARG A 1 88 ? -10.009 -2.628 8.611 1.00 96.50 88 ARG A O 1
ATOM 739 N N . LEU A 1 89 ? -9.894 -1.256 6.821 1.00 97.94 89 LEU A N 1
ATOM 740 C CA . LEU A 1 89 ? -8.658 -1.824 6.297 1.00 97.94 89 LEU A CA 1
ATOM 741 C C . LEU A 1 89 ? -7.497 -1.484 7.238 1.00 97.94 89 LEU A C 1
ATOM 743 O O . LEU A 1 89 ? -7.198 -0.317 7.474 1.00 97.94 89 LEU A O 1
ATOM 747 N N . GLU A 1 90 ? -6.879 -2.523 7.789 1.00 98.00 90 GLU A N 1
ATOM 748 C CA . GLU A 1 90 ? -5.759 -2.461 8.728 1.00 98.00 90 GLU A CA 1
ATOM 749 C C . GLU A 1 90 ? -4.441 -2.863 8.064 1.00 98.00 90 GLU A C 1
ATOM 751 O O . GLU A 1 90 ? -3.396 -2.313 8.408 1.00 98.00 90 GLU A O 1
ATOM 756 N N . VAL A 1 91 ? -4.483 -3.801 7.114 1.00 98.31 91 VAL A N 1
ATOM 757 C CA . VAL A 1 91 ? -3.294 -4.312 6.422 1.00 98.31 91 VAL A CA 1
ATOM 758 C C . VAL A 1 91 ? -3.509 -4.284 4.916 1.00 98.31 91 VAL A C 1
ATOM 760 O O . VAL A 1 91 ? -4.504 -4.818 4.418 1.00 98.31 91 VAL A O 1
ATOM 763 N N . LEU A 1 92 ? -2.557 -3.685 4.204 1.00 98.44 92 LEU A N 1
ATOM 764 C CA . LEU A 1 92 ? -2.514 -3.647 2.749 1.00 98.44 92 LEU A CA 1
ATOM 765 C C . LEU A 1 92 ? -1.133 -4.074 2.251 1.00 98.44 92 LEU A C 1
ATOM 767 O O . LEU A 1 92 ? -0.156 -3.365 2.465 1.00 98.44 92 LEU A O 1
ATOM 771 N N . THR A 1 93 ? -1.059 -5.189 1.536 1.00 97.81 93 THR A N 1
ATOM 772 C CA . THR A 1 93 ? 0.186 -5.669 0.929 1.00 97.81 93 THR A CA 1
ATOM 773 C C . THR A 1 93 ? -0.020 -5.874 -0.562 1.00 97.81 93 THR A C 1
ATOM 775 O O . THR A 1 93 ? -0.863 -6.671 -0.975 1.00 97.81 93 THR A O 1
ATOM 778 N N . LEU A 1 94 ? 0.751 -5.149 -1.370 1.00 95.75 94 LEU A N 1
ATOM 779 C CA . LEU A 1 94 ? 0.685 -5.169 -2.830 1.00 95.75 94 LEU A CA 1
ATOM 780 C C . LEU A 1 94 ? 2.080 -5.358 -3.436 1.00 95.75 94 LEU A C 1
ATOM 782 O O . LEU A 1 94 ? 3.095 -5.124 -2.781 1.00 95.75 94 LEU A O 1
ATOM 786 N N . THR A 1 95 ? 2.129 -5.727 -4.712 1.00 92.25 95 THR A N 1
ATOM 787 C CA . THR A 1 95 ? 3.356 -5.745 -5.524 1.00 92.25 95 THR A CA 1
ATOM 788 C C . THR A 1 95 ? 3.298 -4.683 -6.613 1.00 92.25 95 THR A C 1
ATOM 790 O O . THR A 1 95 ? 2.241 -4.491 -7.206 1.00 92.25 95 THR A O 1
ATOM 793 N N . ALA A 1 96 ? 4.419 -4.043 -6.931 1.00 89.38 96 ALA A N 1
ATOM 794 C CA . ALA A 1 96 ? 4.557 -3.176 -8.100 1.00 89.38 96 ALA A CA 1
ATOM 795 C C . ALA A 1 96 ? 5.804 -3.556 -8.906 1.00 89.38 96 ALA A C 1
ATOM 797 O O . ALA A 1 96 ? 6.786 -4.057 -8.354 1.00 89.38 96 ALA A O 1
ATOM 798 N N . ASP A 1 97 ? 5.787 -3.312 -10.210 1.00 81.56 97 ASP A N 1
ATOM 799 C CA . ASP A 1 97 ? 6.946 -3.472 -11.098 1.00 81.56 97 ASP A CA 1
ATOM 800 C C . ASP A 1 97 ? 7.704 -2.131 -11.255 1.00 81.56 97 ASP A C 1
ATOM 802 O O . ASP A 1 97 ? 8.795 -2.090 -11.814 1.00 81.56 97 ASP A O 1
ATOM 806 N N . CYS A 1 98 ? 7.191 -1.022 -10.697 1.00 71.88 98 CYS A N 1
ATOM 807 C CA . CYS A 1 98 ? 7.665 0.349 -10.952 1.00 71.88 98 CYS A CA 1
ATOM 808 C C . CYS A 1 98 ? 8.918 0.829 -10.189 1.00 71.88 98 CYS A C 1
ATOM 810 O O . CYS A 1 98 ? 9.168 2.033 -10.095 1.00 71.88 98 CYS A O 1
ATOM 812 N N . PHE A 1 99 ? 9.698 -0.081 -9.611 1.00 70.00 99 PHE A N 1
ATOM 813 C CA . PHE A 1 99 ? 10.899 0.254 -8.830 1.00 70.00 99 PHE A CA 1
ATOM 814 C C . PHE A 1 99 ? 12.188 0.268 -9.670 1.00 70.00 99 PHE A C 1
ATOM 816 O O . PHE A 1 99 ? 13.263 0.573 -9.151 1.00 70.00 99 PHE A O 1
ATOM 823 N N . SER A 1 100 ? 12.111 -0.068 -10.961 1.00 64.62 100 SER A N 1
ATOM 824 C CA . SER A 1 100 ? 13.238 0.065 -11.885 1.00 64.62 100 SER A CA 1
ATOM 825 C C . SER A 1 100 ? 13.468 1.523 -12.297 1.00 64.62 100 SER A C 1
ATOM 827 O O . SER A 1 100 ? 12.509 2.257 -12.500 1.00 64.62 100 SER A O 1
ATOM 829 N N . ASP A 1 101 ? 14.727 1.906 -12.548 1.00 55.56 101 ASP A N 1
ATOM 830 C CA . ASP A 1 101 ? 15.117 3.213 -13.129 1.00 55.56 101 ASP A CA 1
ATOM 831 C C . ASP A 1 101 ? 14.549 3.469 -14.540 1.00 55.56 101 ASP A C 1
ATOM 833 O O . ASP A 1 101 ? 14.746 4.535 -15.123 1.00 55.56 101 ASP A O 1
ATOM 837 N N . VAL A 1 102 ? 13.867 2.481 -15.120 1.00 58.81 102 VAL A N 1
ATOM 838 C CA . VAL A 1 102 ? 13.185 2.617 -16.399 1.00 58.81 102 VAL A CA 1
ATOM 839 C C . VAL A 1 102 ? 11.768 3.104 -16.133 1.00 58.81 102 VAL A C 1
ATOM 841 O O . VAL A 1 102 ? 11.000 2.443 -15.437 1.00 58.81 102 VAL A O 1
ATOM 844 N N . ASP A 1 103 ? 11.456 4.260 -16.708 1.00 61.53 103 ASP A N 1
ATOM 845 C CA . ASP A 1 103 ? 10.122 4.842 -16.795 1.00 61.53 103 ASP A CA 1
ATOM 846 C C . ASP A 1 103 ? 9.060 3.762 -17.079 1.00 61.53 103 ASP A C 1
ATOM 848 O O . ASP A 1 103 ? 9.050 3.152 -18.154 1.00 61.53 103 ASP A O 1
ATOM 852 N N . HIS A 1 104 ? 8.181 3.509 -16.101 1.00 61.09 104 HIS A N 1
ATOM 853 C CA . HIS A 1 104 ? 7.172 2.456 -16.210 1.00 61.09 104 HIS A CA 1
ATOM 854 C C . HIS A 1 104 ? 5.977 2.938 -17.006 1.00 61.09 104 HIS A C 1
ATOM 856 O O . HIS A 1 104 ? 5.315 3.890 -16.611 1.00 61.09 104 HIS A O 1
ATOM 862 N N . LYS A 1 105 ? 5.720 2.289 -18.135 1.00 63.78 105 LYS A N 1
ATOM 863 C CA . LYS A 1 105 ? 4.677 2.671 -19.080 1.00 63.78 105 LYS A CA 1
ATOM 864 C C . LYS A 1 105 ? 3.390 1.932 -18.746 1.00 63.78 105 LYS A C 1
ATOM 866 O O . LYS A 1 105 ? 3.356 0.713 -18.878 1.00 63.78 105 LYS A O 1
ATOM 871 N N . PHE A 1 106 ? 2.346 2.656 -18.363 1.00 65.31 106 PHE A N 1
ATOM 872 C CA . PHE A 1 106 ? 1.003 2.101 -18.197 1.00 65.31 106 PHE A CA 1
ATOM 873 C C . PHE A 1 106 ? 0.014 2.812 -19.121 1.00 65.31 106 PHE A C 1
ATOM 875 O O . PHE A 1 106 ? 0.183 3.987 -19.455 1.00 65.31 106 PHE A O 1
ATOM 882 N N . HIS A 1 107 ? -0.990 2.065 -19.574 1.00 61.53 107 HIS A N 1
ATOM 883 C CA . HIS A 1 107 ? -1.996 2.543 -20.517 1.00 61.53 107 HIS A CA 1
ATOM 884 C C . HIS A 1 107 ? -3.202 3.078 -19.743 1.00 61.53 107 HIS A C 1
ATOM 886 O O . HIS A 1 107 ? -3.894 2.334 -19.049 1.00 61.53 107 HIS A O 1
ATOM 892 N N . CYS A 1 108 ? -3.456 4.380 -19.848 1.00 59.34 108 CYS A N 1
ATOM 893 C CA . CYS A 1 108 ? -4.578 5.022 -19.169 1.00 59.34 108 CYS A CA 1
ATOM 894 C C . CYS A 1 108 ? -5.808 5.027 -20.078 1.00 59.34 108 CYS A C 1
ATOM 896 O O . CYS A 1 108 ? -6.083 6.033 -20.722 1.00 59.34 108 CYS A O 1
ATOM 898 N N . HIS A 1 109 ? -6.589 3.949 -20.124 1.00 58.41 109 HIS A N 1
ATOM 899 C CA . HIS A 1 109 ? -7.793 3.963 -20.959 1.00 58.41 109 HIS A CA 1
ATOM 900 C C . HIS A 1 109 ? -8.899 4.782 -20.273 1.00 58.41 109 HIS A C 1
ATOM 902 O O . HIS A 1 109 ? -9.566 4.309 -19.353 1.00 58.41 109 HIS A O 1
ATOM 908 N N . GLU A 1 110 ? -9.088 6.034 -20.684 1.00 56.88 110 GLU A N 1
ATOM 909 C CA . GLU A 1 110 ? -10.238 6.840 -20.275 1.00 56.88 110 GLU A CA 1
ATOM 910 C C . GLU A 1 110 ? -11.111 7.098 -21.501 1.00 56.88 110 GLU A C 1
ATOM 912 O O . GLU A 1 110 ? -10.795 7.912 -22.356 1.00 56.88 110 GLU A O 1
ATOM 917 N N . ASN A 1 111 ? -12.237 6.386 -21.560 1.00 51.00 111 ASN A N 1
ATOM 918 C CA . ASN A 1 111 ? -13.353 6.673 -22.460 1.00 51.00 111 ASN A CA 1
ATOM 919 C C . ASN A 1 111 ? -13.093 6.450 -23.957 1.00 51.00 111 ASN A C 1
ATOM 921 O O . ASN A 1 111 ? -13.102 7.401 -24.718 1.00 51.00 111 ASN A O 1
ATOM 925 N N . GLY A 1 112 ? -12.994 5.185 -24.382 1.00 49.97 112 GLY A N 1
ATOM 926 C CA . GLY A 1 112 ? -13.512 4.684 -25.672 1.00 49.97 112 GLY A CA 1
ATOM 927 C C . GLY A 1 112 ? -13.039 5.299 -27.000 1.00 49.97 112 GLY A C 1
ATOM 928 O O . GLY A 1 112 ? -13.428 4.763 -28.033 1.00 49.97 112 GLY A O 1
ATOM 929 N N . ASP A 1 113 ? -12.228 6.354 -27.002 1.00 54.62 113 ASP A N 1
ATOM 930 C CA . ASP A 1 113 ? -11.870 7.131 -28.187 1.00 54.62 113 ASP A CA 1
ATOM 931 C C . ASP A 1 113 ? -10.343 7.119 -28.372 1.00 54.62 113 ASP A C 1
ATOM 933 O O . ASP A 1 113 ? -9.612 8.052 -28.060 1.00 54.62 113 ASP A O 1
ATOM 937 N N . GLY A 1 114 ? -9.865 5.975 -28.857 1.00 53.94 114 GLY A N 1
ATOM 938 C CA . GLY A 1 114 ? -8.792 5.907 -29.850 1.00 53.94 114 GLY A CA 1
ATOM 939 C C . GLY A 1 114 ? -7.333 5.925 -29.401 1.00 53.94 114 GLY A C 1
ATOM 940 O O . GLY A 1 114 ? -6.569 5.138 -29.956 1.00 53.94 114 GLY A O 1
ATOM 941 N N . ASP A 1 115 ? -6.930 6.747 -28.432 1.00 54.06 115 ASP A N 1
ATOM 942 C CA . ASP A 1 115 ? -5.499 6.962 -28.175 1.00 54.06 115 ASP A CA 1
ATOM 943 C C . ASP A 1 115 ? -5.087 6.472 -26.783 1.00 54.06 115 ASP A C 1
ATOM 945 O O . ASP A 1 115 ? -5.345 7.103 -25.760 1.00 54.06 115 ASP A O 1
ATOM 949 N N . ASP A 1 116 ? -4.412 5.321 -26.758 1.00 58.53 116 ASP A N 1
ATOM 950 C CA . ASP A 1 116 ? -3.753 4.774 -25.574 1.00 58.53 116 ASP A CA 1
ATOM 951 C C . ASP A 1 116 ? -2.669 5.751 -25.085 1.00 58.53 116 ASP A C 1
ATOM 953 O O . ASP A 1 116 ? -1.526 5.746 -25.558 1.00 58.53 116 ASP A O 1
ATOM 957 N N . GLU A 1 117 ? -3.017 6.615 -24.129 1.00 63.12 117 GLU A N 1
ATOM 958 C CA . GLU A 1 117 ? -2.047 7.488 -23.478 1.00 63.12 117 GLU A CA 1
ATOM 959 C C . GLU A 1 117 ? -1.106 6.629 -22.625 1.00 63.12 117 GLU A C 1
ATOM 961 O O . GLU A 1 117 ? -1.471 6.090 -21.573 1.00 63.12 117 GLU A O 1
ATOM 966 N N . VAL A 1 118 ? 0.126 6.483 -23.116 1.00 63.38 118 VAL A N 1
ATOM 967 C CA . VAL A 1 118 ? 1.203 5.800 -22.407 1.00 63.38 118 VAL A CA 1
ATOM 968 C C . VAL A 1 118 ? 1.797 6.757 -21.390 1.00 63.38 118 VAL A C 1
ATOM 970 O O . VAL A 1 118 ? 2.562 7.662 -21.731 1.00 63.38 118 VAL A O 1
ATOM 973 N N . VAL A 1 119 ? 1.477 6.524 -20.125 1.00 65.19 119 VAL A N 1
ATOM 974 C CA . VAL A 1 119 ? 1.978 7.333 -19.026 1.00 65.19 119 VAL A CA 1
ATOM 975 C C . VAL A 1 119 ? 3.174 6.655 -18.383 1.00 65.19 119 VAL A C 1
ATOM 977 O O . VAL A 1 119 ? 3.141 5.477 -18.042 1.00 65.19 119 VAL A O 1
ATOM 980 N N . THR A 1 120 ? 4.231 7.436 -18.183 1.00 67.31 120 THR A N 1
ATOM 981 C CA . THR A 1 120 ? 5.378 7.053 -17.366 1.00 67.31 120 THR A CA 1
ATOM 982 C C . THR A 1 120 ? 5.070 7.273 -15.884 1.00 67.31 120 THR A C 1
ATOM 984 O O . THR A 1 120 ? 4.907 8.418 -15.452 1.00 67.31 120 THR A O 1
ATOM 987 N N . LEU A 1 121 ? 5.065 6.201 -15.091 1.00 73.56 121 LEU A N 1
ATOM 988 C CA . LEU A 1 121 ? 4.999 6.260 -13.637 1.00 73.56 121 LEU A CA 1
ATOM 989 C C . LEU A 1 121 ? 6.398 6.296 -13.026 1.00 73.56 121 LEU A C 1
ATOM 991 O O . LEU A 1 121 ? 7.196 5.374 -13.200 1.00 73.56 121 LEU A O 1
ATOM 995 N N . ARG A 1 122 ? 6.667 7.322 -12.221 1.00 79.81 122 ARG A N 1
ATOM 996 C CA . ARG A 1 122 ? 7.790 7.312 -11.278 1.00 79.81 122 ARG A CA 1
ATOM 997 C C . ARG A 1 122 ? 7.347 6.735 -9.946 1.00 79.81 122 ARG A C 1
ATOM 999 O O . ARG A 1 122 ? 6.235 6.995 -9.491 1.00 79.81 122 ARG A O 1
ATOM 1006 N N . ILE A 1 123 ? 8.267 6.081 -9.246 1.00 83.44 123 ILE A N 1
ATOM 1007 C CA . ILE A 1 123 ? 8.012 5.568 -7.898 1.00 83.44 123 ILE A CA 1
ATOM 1008 C C . ILE A 1 123 ? 7.466 6.632 -6.936 1.00 83.44 123 ILE A C 1
ATOM 1010 O O . ILE A 1 123 ? 6.550 6.364 -6.166 1.00 83.44 123 ILE A O 1
ATOM 1014 N N . SER A 1 124 ? 7.944 7.873 -7.027 1.00 84.19 124 SER A N 1
ATOM 1015 C CA . SER A 1 124 ? 7.435 8.972 -6.202 1.00 84.19 124 SER A CA 1
ATOM 1016 C C . SER A 1 124 ? 5.948 9.260 -6.440 1.00 84.19 124 SER A C 1
ATOM 1018 O O . SER A 1 124 ? 5.250 9.639 -5.503 1.00 84.19 124 SER A O 1
ATOM 1020 N N . GLN A 1 125 ? 5.440 9.049 -7.658 1.00 85.88 125 GLN A N 1
ATOM 1021 C CA . GLN A 1 125 ? 4.018 9.199 -7.973 1.00 85.88 125 GLN A CA 1
ATOM 1022 C C . GLN A 1 125 ? 3.197 8.045 -7.399 1.00 85.88 125 GLN A C 1
ATOM 1024 O O . GLN A 1 125 ? 2.128 8.306 -6.847 1.00 85.88 125 GLN A O 1
ATOM 1029 N N . LEU A 1 126 ? 3.707 6.807 -7.466 1.00 88.88 126 LEU A N 1
ATOM 1030 C CA . LEU A 1 126 ? 3.072 5.661 -6.811 1.00 88.88 126 LEU A CA 1
ATOM 1031 C C . LEU A 1 126 ? 2.967 5.887 -5.302 1.00 88.88 126 LEU A C 1
ATOM 1033 O O . LEU A 1 126 ? 1.890 5.755 -4.733 1.00 88.88 126 LEU A O 1
ATOM 1037 N N . LEU A 1 127 ? 4.072 6.265 -4.654 1.00 91.44 127 LEU A N 1
ATOM 1038 C CA . LEU A 1 127 ? 4.104 6.476 -3.206 1.00 91.44 127 LEU A CA 1
ATOM 1039 C C . LEU A 1 127 ? 3.209 7.644 -2.777 1.00 91.44 127 LEU A C 1
ATOM 1041 O O . LEU A 1 127 ? 2.545 7.561 -1.746 1.00 91.44 127 LEU A O 1
ATOM 1045 N N . LEU A 1 128 ? 3.133 8.710 -3.579 1.00 89.31 128 LEU A N 1
ATOM 1046 C CA . LEU A 1 128 ? 2.204 9.811 -3.329 1.00 89.31 128 LEU A CA 1
ATOM 1047 C C . LEU A 1 128 ? 0.741 9.355 -3.443 1.00 89.31 128 LEU A C 1
ATOM 1049 O O . LEU A 1 128 ? -0.083 9.721 -2.606 1.00 89.31 128 LEU A O 1
ATOM 1053 N N . ALA A 1 129 ? 0.418 8.544 -4.451 1.00 90.25 129 ALA A N 1
ATOM 1054 C CA . ALA A 1 129 ? -0.915 7.976 -4.624 1.00 90.25 129 ALA A CA 1
ATOM 1055 C C . ALA A 1 129 ? -1.277 7.006 -3.489 1.00 90.25 129 ALA A C 1
ATOM 1057 O O . ALA A 1 129 ? -2.378 7.084 -2.950 1.00 90.25 129 ALA A O 1
ATOM 1058 N N . ALA A 1 130 ? -0.331 6.173 -3.055 1.00 94.06 130 ALA A N 1
ATOM 1059 C CA . ALA A 1 130 ? -0.487 5.301 -1.897 1.00 94.06 130 ALA A CA 1
ATOM 1060 C C . ALA A 1 130 ? -0.715 6.105 -0.606 1.00 94.06 130 ALA A C 1
ATOM 1062 O O . ALA A 1 130 ? -1.604 5.776 0.172 1.00 94.06 130 ALA A O 1
ATOM 1063 N N . GLY A 1 131 ? 0.018 7.206 -0.402 1.00 92.00 131 GLY A N 1
ATOM 1064 C CA . GLY A 1 131 ? -0.183 8.107 0.737 1.00 92.00 131 GLY A CA 1
ATOM 1065 C C . GLY A 1 131 ? -1.572 8.759 0.751 1.00 92.00 131 GLY A C 1
ATOM 1066 O O . GLY A 1 131 ? -2.207 8.839 1.800 1.00 92.00 131 GLY A O 1
ATOM 1067 N N . ARG A 1 132 ? -2.083 9.163 -0.418 1.00 89.69 132 ARG A N 1
ATOM 1068 C CA . ARG A 1 132 ? -3.458 9.676 -0.574 1.00 89.69 132 ARG A CA 1
ATOM 1069 C C . ARG A 1 132 ? -4.516 8.599 -0.337 1.00 89.69 132 ARG A C 1
ATOM 1071 O O . ARG A 1 132 ? -5.533 8.865 0.287 1.00 89.69 132 ARG A O 1
ATOM 1078 N N . ALA A 1 133 ? -4.289 7.376 -0.801 1.00 93.06 133 ALA A N 1
ATOM 1079 C CA . ALA A 1 133 ? -5.190 6.269 -0.501 1.00 93.06 133 ALA A CA 1
ATOM 1080 C C . ALA A 1 133 ? -5.202 5.956 1.005 1.00 93.06 133 ALA A C 1
ATOM 1082 O O . ALA A 1 133 ? -6.267 5.759 1.587 1.00 93.06 133 ALA A O 1
ATOM 1083 N N . ALA A 1 134 ? -4.032 5.981 1.649 1.00 94.31 134 ALA A N 1
ATOM 1084 C CA . ALA A 1 134 ? -3.881 5.740 3.080 1.00 94.31 134 ALA A CA 1
ATOM 1085 C C . ALA A 1 134 ? -4.634 6.769 3.941 1.00 94.31 134 ALA A C 1
ATOM 1087 O O . ALA A 1 134 ? -5.157 6.402 4.991 1.00 94.31 134 ALA A O 1
ATOM 1088 N N . SER A 1 135 ? -4.787 8.025 3.493 1.00 91.50 135 SER A N 1
ATOM 1089 C CA . SER A 1 135 ? -5.608 9.011 4.218 1.00 91.50 135 SER A CA 1
ATOM 1090 C C . SER A 1 135 ? -7.097 8.645 4.260 1.00 91.50 135 SER A C 1
ATOM 1092 O O . SER A 1 135 ? -7.824 9.143 5.114 1.00 91.50 135 SER A O 1
ATOM 1094 N N . LEU A 1 136 ? -7.552 7.750 3.376 1.00 92.25 136 LEU A N 1
ATOM 1095 C CA . LEU A 1 136 ? -8.906 7.191 3.368 1.00 92.25 136 LEU A CA 1
ATOM 1096 C C . LEU A 1 136 ? -9.002 5.846 4.112 1.00 92.25 136 LEU A C 1
ATOM 1098 O O . LEU A 1 136 ? -10.048 5.201 4.068 1.00 92.25 136 LEU A O 1
ATOM 1102 N N . MET A 1 137 ? -7.936 5.407 4.788 1.00 95.88 137 MET A N 1
ATOM 1103 C CA . MET A 1 137 ? -7.851 4.141 5.525 1.00 95.88 137 MET A CA 1
ATOM 1104 C C . MET A 1 137 ? -7.599 4.424 7.021 1.00 95.88 137 MET A C 1
ATOM 1106 O O . MET A 1 137 ? -6.492 4.222 7.515 1.00 95.88 137 MET A O 1
ATOM 1110 N N . PRO A 1 138 ? -8.603 4.888 7.791 1.00 94.31 138 PRO A N 1
ATOM 1111 C CA . PRO A 1 138 ? -8.399 5.386 9.159 1.00 94.31 138 PRO A CA 1
ATOM 1112 C C . PRO A 1 138 ? -7.897 4.338 10.165 1.00 94.31 138 PRO A C 1
ATOM 1114 O O . PRO A 1 138 ? -7.467 4.699 11.258 1.00 94.31 138 PRO A O 1
ATOM 1117 N N . LYS A 1 139 ? -7.977 3.046 9.828 1.00 96.12 139 LYS A N 1
ATOM 1118 C CA . LYS A 1 139 ? -7.487 1.941 10.664 1.00 96.12 139 LYS A CA 1
ATOM 1119 C C . LYS A 1 139 ? -6.201 1.308 10.142 1.00 96.12 139 LYS A C 1
ATOM 1121 O O . LYS A 1 139 ? -5.788 0.291 10.694 1.00 96.12 139 LYS A O 1
ATOM 1126 N N . LEU A 1 140 ? -5.580 1.882 9.111 1.00 97.50 140 LEU A N 1
ATOM 1127 C CA . LEU A 1 140 ? -4.380 1.325 8.500 1.00 97.50 140 LEU A CA 1
ATOM 1128 C C . LEU A 1 140 ? -3.250 1.244 9.529 1.00 97.50 140 LEU A C 1
ATOM 1130 O O . LEU A 1 140 ? -2.814 2.253 10.075 1.00 97.50 140 LEU A O 1
ATOM 1134 N N . LYS A 1 141 ? -2.773 0.027 9.775 1.00 97.38 141 LYS A N 1
ATOM 1135 C CA . LYS A 1 141 ? -1.640 -0.276 10.655 1.00 97.38 141 LYS A CA 1
ATOM 1136 C C . LYS A 1 141 ? -0.396 -0.638 9.863 1.00 97.38 141 LYS A C 1
ATOM 1138 O O . LYS A 1 141 ? 0.709 -0.377 10.324 1.00 97.38 141 L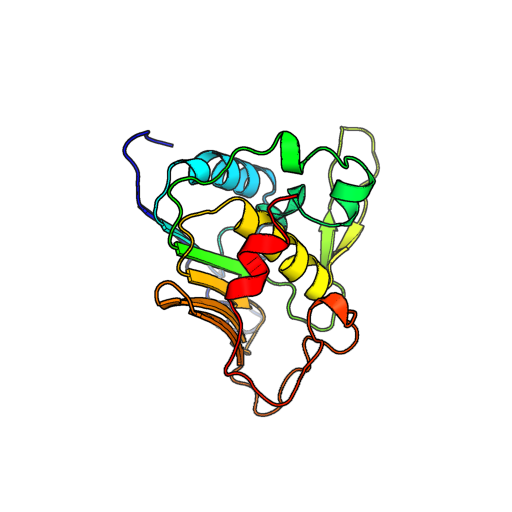YS A O 1
ATOM 1143 N N . LEU A 1 142 ? -0.569 -1.248 8.693 1.00 97.56 142 LEU A N 1
ATOM 1144 C CA . LEU A 1 142 ? 0.525 -1.709 7.852 1.00 97.56 142 LEU A CA 1
ATOM 1145 C C . LEU A 1 142 ? 0.167 -1.521 6.380 1.00 97.56 142 LEU A C 1
ATOM 1147 O O . LEU A 1 142 ? -0.877 -1.986 5.926 1.00 97.56 142 LEU A O 1
ATOM 1151 N N . MET A 1 143 ? 1.063 -0.885 5.633 1.00 98.31 143 MET A N 1
ATOM 1152 C CA . MET A 1 143 ? 1.031 -0.891 4.178 1.00 98.31 143 MET A CA 1
ATOM 1153 C C . MET A 1 143 ? 2.401 -1.270 3.639 1.00 98.31 143 MET A C 1
ATOM 1155 O O . MET A 1 143 ? 3.396 -0.619 3.955 1.00 98.31 143 MET A O 1
ATOM 1159 N N . GLU A 1 144 ? 2.436 -2.299 2.805 1.00 97.25 144 GLU A N 1
ATOM 1160 C CA . GLU A 1 144 ? 3.636 -2.768 2.131 1.00 97.25 144 GLU A CA 1
ATOM 1161 C C . GLU A 1 144 ? 3.438 -2.758 0.620 1.00 97.25 144 GLU A C 1
ATOM 1163 O O . GLU A 1 144 ? 2.454 -3.282 0.096 1.00 97.25 144 GLU A O 1
ATOM 1168 N N . ILE A 1 145 ? 4.407 -2.180 -0.081 1.00 95.31 145 ILE A N 1
ATOM 1169 C CA . ILE A 1 145 ? 4.498 -2.246 -1.535 1.00 95.31 145 ILE A CA 1
ATOM 1170 C C . ILE A 1 145 ? 5.829 -2.905 -1.859 1.00 95.31 145 ILE A C 1
ATOM 1172 O O . ILE A 1 145 ? 6.900 -2.343 -1.615 1.00 95.31 145 ILE A O 1
ATOM 1176 N N . TRP A 1 146 ? 5.732 -4.121 -2.374 1.00 92.25 146 TRP A N 1
ATOM 1177 C CA . TRP A 1 146 ? 6.863 -4.958 -2.726 1.00 92.25 146 TRP A CA 1
ATOM 1178 C C . TRP A 1 146 ? 7.279 -4.704 -4.165 1.00 92.25 146 TRP A C 1
ATOM 1180 O O . TRP A 1 146 ? 6.447 -4.655 -5.071 1.00 92.25 146 TRP A O 1
ATOM 1190 N N . ASP A 1 147 ? 8.579 -4.590 -4.373 1.00 87.06 147 ASP A N 1
ATOM 1191 C CA . ASP A 1 147 ? 9.174 -4.596 -5.695 1.00 87.06 147 ASP A CA 1
ATOM 1192 C C . ASP A 1 147 ? 9.166 -6.021 -6.253 1.00 87.06 147 ASP A C 1
ATOM 1194 O O . ASP A 1 147 ? 9.706 -6.953 -5.654 1.00 87.06 147 ASP A O 1
ATOM 1198 N N . SER A 1 148 ? 8.520 -6.184 -7.399 1.00 76.00 148 SER A N 1
ATOM 1199 C CA . SER A 1 148 ? 8.431 -7.452 -8.123 1.00 76.00 148 SER A CA 1
ATOM 1200 C C . SER A 1 148 ? 9.520 -7.616 -9.195 1.00 76.00 148 SER A C 1
ATOM 1202 O O . SER A 1 148 ? 9.573 -8.660 -9.862 1.00 76.00 148 SER A O 1
ATOM 1204 N N . THR A 1 149 ? 10.386 -6.611 -9.385 1.00 70.44 149 THR A N 1
ATOM 1205 C CA . THR A 1 149 ? 11.475 -6.630 -10.372 1.00 70.44 149 THR A CA 1
ATOM 1206 C C . THR A 1 149 ? 12.526 -7.692 -10.053 1.00 70.44 149 THR A C 1
ATOM 1208 O O . THR A 1 149 ? 12.677 -8.166 -8.927 1.00 70.44 149 THR A O 1
ATOM 1211 N N . SER A 1 150 ? 13.207 -8.171 -11.098 1.00 64.12 150 SER A N 1
ATOM 1212 C CA . SER A 1 150 ? 14.118 -9.311 -10.997 1.00 64.12 150 SER A CA 1
ATOM 1213 C C . SER A 1 150 ? 15.233 -9.072 -9.975 1.00 64.12 150 SER A C 1
ATOM 1215 O O . SER A 1 150 ? 15.744 -7.962 -9.857 1.00 64.12 150 SER A O 1
ATOM 1217 N N . ASN A 1 151 ? 15.623 -10.155 -9.286 1.00 68.06 151 ASN A N 1
ATOM 1218 C CA . ASN A 1 151 ? 16.819 -10.327 -8.444 1.00 68.06 151 ASN A CA 1
ATOM 1219 C C . ASN A 1 151 ? 17.075 -9.298 -7.328 1.00 68.06 151 ASN A C 1
ATOM 1221 O O . ASN A 1 151 ? 18.097 -9.393 -6.643 1.00 68.06 151 ASN A O 1
ATOM 1225 N N . ILE A 1 152 ? 16.156 -8.363 -7.109 1.00 71.94 152 ILE A N 1
ATOM 1226 C CA . ILE A 1 152 ? 16.267 -7.314 -6.108 1.00 71.94 152 ILE A CA 1
ATOM 1227 C C . ILE A 1 152 ? 14.972 -7.298 -5.303 1.00 71.94 152 ILE A C 1
ATOM 1229 O O . ILE A 1 152 ? 13.899 -7.048 -5.832 1.00 71.94 152 ILE A O 1
ATOM 1233 N N . ALA A 1 153 ? 15.081 -7.575 -4.009 1.00 79.25 153 ALA A N 1
ATOM 1234 C CA . ALA A 1 153 ? 13.968 -7.459 -3.086 1.00 79.25 153 ALA A CA 1
ATOM 1235 C C . ALA A 1 153 ? 13.987 -6.047 -2.507 1.00 79.25 153 ALA A C 1
ATOM 1237 O O . ALA A 1 153 ? 14.896 -5.719 -1.740 1.00 79.25 153 ALA A O 1
ATOM 1238 N N . ARG A 1 154 ? 12.996 -5.224 -2.869 1.00 86.44 154 ARG A N 1
ATOM 1239 C CA . ARG A 1 154 ? 12.7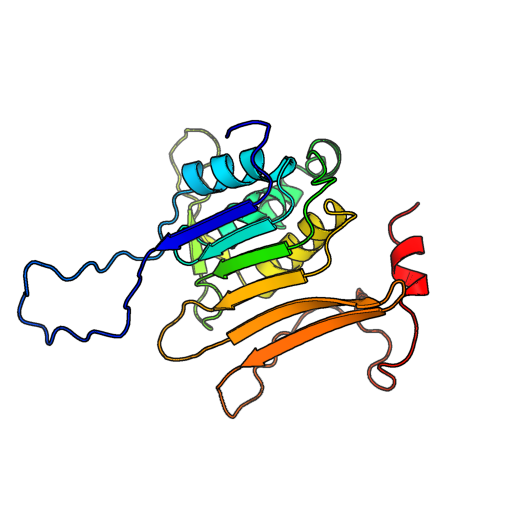46 -3.928 -2.227 1.00 86.44 154 ARG A CA 1
ATOM 1240 C C . ARG A 1 154 ? 11.346 -3.875 -1.644 1.00 86.44 154 ARG A C 1
ATOM 1242 O O . ARG A 1 154 ? 10.417 -4.471 -2.184 1.00 86.44 154 ARG A O 1
ATOM 1249 N N . ILE A 1 155 ? 11.205 -3.153 -0.542 1.00 90.94 155 ILE A N 1
ATOM 1250 C CA . ILE A 1 155 ? 9.937 -2.988 0.158 1.00 90.94 155 ILE A CA 1
ATOM 1251 C C . ILE A 1 155 ? 9.837 -1.540 0.600 1.00 90.94 155 ILE A C 1
ATOM 1253 O O . ILE A 1 155 ? 10.683 -1.056 1.358 1.00 90.94 155 ILE A O 1
ATOM 1257 N N . PHE A 1 156 ? 8.781 -0.866 0.162 1.00 93.31 156 PHE A N 1
ATOM 1258 C CA . PHE A 1 156 ? 8.275 0.298 0.869 1.00 93.31 156 PHE A CA 1
ATOM 1259 C C . PHE A 1 156 ? 7.321 -0.185 1.957 1.00 93.31 156 PHE A C 1
ATOM 1261 O O . PHE A 1 156 ? 6.384 -0.927 1.661 1.00 93.31 156 PHE A O 1
ATOM 1268 N N . ARG A 1 157 ? 7.536 0.244 3.200 1.00 95.06 157 ARG A N 1
ATOM 1269 C CA . ARG A 1 157 ? 6.699 -0.150 4.334 1.00 95.06 157 ARG A CA 1
ATOM 1270 C C . ARG A 1 157 ? 6.327 1.053 5.184 1.00 95.06 157 ARG A C 1
ATOM 1272 O O . ARG A 1 157 ? 7.200 1.704 5.751 1.00 95.06 157 ARG A O 1
ATOM 1279 N N . TYR A 1 158 ? 5.029 1.292 5.303 1.00 95.44 158 TYR A N 1
ATOM 1280 C CA . TYR A 1 158 ? 4.423 2.133 6.328 1.00 95.44 158 TYR A CA 1
ATOM 1281 C C . TYR A 1 158 ? 3.911 1.234 7.453 1.00 95.44 158 TYR A C 1
ATOM 1283 O O . TYR A 1 158 ? 3.193 0.273 7.187 1.00 95.44 158 TYR A O 1
ATOM 1291 N N . GLU A 1 159 ? 4.259 1.540 8.697 1.00 96.25 159 GLU A N 1
ATOM 1292 C CA . GLU A 1 159 ? 3.846 0.753 9.856 1.00 96.25 159 GLU A CA 1
ATOM 1293 C C . GLU A 1 159 ? 3.562 1.648 11.061 1.00 96.25 159 GLU A C 1
ATOM 1295 O O . GLU A 1 159 ? 4.413 2.435 11.474 1.00 96.25 159 GLU A O 1
ATOM 1300 N N . VAL A 1 160 ? 2.390 1.480 11.662 1.00 93.12 160 VAL A N 1
ATOM 1301 C CA . VAL A 1 160 ? 2.029 2.076 12.950 1.00 93.12 160 VAL A CA 1
ATOM 1302 C C . VAL A 1 160 ? 2.640 1.221 14.062 1.00 93.12 160 VAL A C 1
ATOM 1304 O O . VAL A 1 160 ? 2.302 0.047 14.204 1.00 93.12 160 VAL A O 1
ATOM 1307 N N . LYS A 1 161 ? 3.570 1.795 14.828 1.00 90.31 161 LYS A N 1
ATOM 1308 C CA . LYS A 1 161 ? 4.267 1.128 15.940 1.00 90.31 161 LYS A CA 1
ATOM 1309 C C . LYS A 1 161 ? 3.468 1.199 17.238 1.00 90.31 161 LYS A C 1
ATOM 1311 O O . LYS A 1 161 ? 3.437 0.224 17.984 1.00 90.31 161 LYS A O 1
ATOM 1316 N N . ASP A 1 162 ? 2.804 2.323 17.473 1.00 87.06 162 ASP A N 1
ATOM 1317 C CA . ASP A 1 162 ? 1.905 2.561 18.601 1.00 87.06 162 ASP A CA 1
ATOM 1318 C C . ASP A 1 162 ? 0.868 3.643 18.229 1.00 87.06 162 ASP A C 1
ATOM 1320 O O . ASP A 1 162 ? 0.835 4.103 17.089 1.00 87.06 162 ASP A O 1
ATOM 1324 N N . GLU A 1 163 ? -0.008 4.031 19.163 1.00 80.25 163 GLU A N 1
ATOM 1325 C CA . GLU A 1 163 ? -1.108 4.982 18.908 1.00 80.25 163 GLU A CA 1
ATOM 1326 C C . GLU A 1 163 ? -0.647 6.356 18.395 1.00 80.25 163 GLU A C 1
ATOM 1328 O O . GLU A 1 163 ? -1.427 7.069 17.755 1.00 80.25 163 GLU A O 1
ATOM 1333 N N . GLU A 1 164 ? 0.608 6.719 18.655 1.00 80.00 164 GLU A N 1
ATOM 1334 C CA . GLU A 1 164 ? 1.188 8.009 18.310 1.00 80.00 164 GLU A CA 1
ATOM 1335 C C . GLU A 1 164 ? 2.449 7.880 17.464 1.00 80.00 164 GLU A C 1
ATOM 1337 O O . GLU A 1 164 ? 3.104 8.882 17.249 1.00 80.00 164 GLU A O 1
ATOM 1342 N N . ASN A 1 165 ? 2.833 6.709 16.963 1.00 86.38 165 ASN A N 1
ATOM 1343 C CA . ASN A 1 165 ? 4.058 6.573 16.183 1.00 86.38 165 ASN A CA 1
ATOM 1344 C C . ASN A 1 165 ? 3.822 5.721 14.947 1.00 86.38 165 ASN A C 1
ATOM 1346 O O . ASN A 1 165 ? 3.402 4.568 15.022 1.00 86.38 165 ASN A O 1
ATOM 1350 N N . ALA A 1 166 ? 4.164 6.286 13.792 1.00 89.06 166 ALA A N 1
ATOM 1351 C CA . ALA A 1 166 ? 4.234 5.567 12.534 1.00 89.06 166 ALA A CA 1
ATOM 1352 C C . ALA A 1 166 ? 5.629 5.722 11.928 1.00 89.06 166 ALA A C 1
ATOM 1354 O O . ALA A 1 166 ? 6.237 6.790 11.994 1.00 89.06 166 ALA A O 1
ATOM 1355 N N . ALA A 1 167 ? 6.124 4.647 11.329 1.00 89.19 167 ALA A N 1
ATOM 1356 C CA . ALA A 1 167 ? 7.404 4.596 10.651 1.00 89.19 167 ALA A CA 1
ATOM 1357 C C . ALA A 1 167 ? 7.189 4.344 9.160 1.00 89.19 167 ALA A C 1
ATOM 1359 O O . ALA A 1 167 ? 6.352 3.534 8.763 1.00 89.19 167 ALA A O 1
ATOM 1360 N N . ILE A 1 168 ? 7.991 5.017 8.340 1.00 90.69 168 ILE A N 1
ATOM 1361 C CA . ILE A 1 168 ? 8.145 4.700 6.925 1.00 90.69 168 ILE A CA 1
ATOM 1362 C C . ILE A 1 168 ? 9.556 4.159 6.748 1.00 90.69 168 ILE A C 1
ATOM 1364 O O . ILE A 1 168 ? 10.529 4.797 7.145 1.00 90.69 168 ILE A O 1
ATOM 1368 N N . THR A 1 169 ? 9.660 2.971 6.169 1.00 89.62 169 THR A N 1
ATOM 1369 C CA . THR A 1 169 ? 10.931 2.294 5.926 1.00 89.62 169 THR A CA 1
ATOM 1370 C C . THR A 1 169 ? 11.037 1.877 4.470 1.00 89.62 169 THR A C 1
ATOM 1372 O O . THR A 1 169 ? 10.047 1.543 3.817 1.00 89.62 169 THR A O 1
ATOM 1375 N N . TRP A 1 170 ? 12.266 1.919 3.972 1.00 86.81 170 TRP A N 1
ATOM 1376 C CA . TRP A 1 170 ? 12.636 1.405 2.668 1.00 86.81 170 TRP A CA 1
ATOM 1377 C C . TRP A 1 170 ? 13.698 0.334 2.868 1.00 86.81 170 TRP A C 1
ATOM 1379 O O . TRP A 1 170 ? 14.802 0.631 3.326 1.00 86.81 170 TRP A O 1
ATOM 1389 N N . ILE A 1 171 ? 13.353 -0.911 2.564 1.00 86.50 171 ILE A N 1
ATOM 1390 C CA . ILE A 1 171 ? 14.232 -2.064 2.759 1.00 86.50 171 ILE A CA 1
ATOM 1391 C C . ILE A 1 171 ? 14.641 -2.565 1.381 1.00 86.50 171 ILE A C 1
ATOM 1393 O O . ILE A 1 171 ? 13.802 -2.664 0.494 1.00 86.50 171 ILE A O 1
ATOM 1397 N N . SER A 1 172 ? 15.925 -2.859 1.190 1.00 83.44 172 SER A N 1
ATOM 1398 C CA . SER A 1 172 ? 16.472 -3.377 -0.064 1.00 83.44 172 SER A CA 1
ATOM 1399 C C . SER A 1 172 ? 17.559 -4.401 0.242 1.00 83.44 172 SER A C 1
ATOM 1401 O O . SER A 1 172 ? 18.346 -4.193 1.162 1.00 83.44 172 SER A O 1
ATOM 1403 N N . ASN A 1 173 ? 17.632 -5.485 -0.533 1.00 77.75 173 ASN A N 1
ATOM 1404 C CA . ASN A 1 173 ? 18.742 -6.445 -0.467 1.00 77.75 173 ASN A CA 1
ATOM 1405 C C . ASN A 1 173 ? 19.983 -6.003 -1.273 1.00 77.75 173 ASN A C 1
ATOM 1407 O O . ASN A 1 173 ? 20.934 -6.771 -1.396 1.00 77.75 173 ASN A O 1
ATOM 1411 N N . LEU A 1 174 ? 19.973 -4.796 -1.849 1.00 71.00 174 LEU A N 1
ATOM 1412 C CA . LEU A 1 174 ? 21.159 -4.187 -2.452 1.00 71.00 174 LEU A CA 1
ATOM 1413 C C . LEU A 1 174 ? 22.034 -3.525 -1.390 1.00 71.00 174 LEU A C 1
ATOM 1415 O O . LEU A 1 174 ? 21.546 -2.724 -0.598 1.00 71.00 174 LEU A O 1
ATOM 1419 N N . ASP A 1 175 ? 23.345 -3.741 -1.487 1.00 55.91 175 ASP A N 1
ATOM 1420 C CA . ASP A 1 175 ? 24.359 -3.113 -0.624 1.00 55.91 175 ASP A CA 1
ATOM 1421 C C . ASP A 1 175 ? 24.443 -1.581 -0.769 1.00 55.91 175 ASP A C 1
ATOM 1423 O O . ASP A 1 175 ? 25.105 -0.907 0.020 1.00 55.91 175 ASP A O 1
ATOM 1427 N N . LYS A 1 176 ? 23.794 -1.010 -1.791 1.00 56.19 176 LYS A N 1
ATOM 1428 C CA . LYS A 1 176 ? 23.733 0.437 -2.010 1.00 56.19 176 LYS A CA 1
ATOM 1429 C C . LYS A 1 176 ? 22.363 0.969 -1.587 1.00 56.19 176 LYS A C 1
ATOM 1431 O O . LYS A 1 176 ? 21.359 0.486 -2.120 1.00 56.19 176 LYS A O 1
ATOM 1436 N N . PRO A 1 177 ? 22.296 1.984 -0.703 1.00 52.66 177 PRO A N 1
ATOM 1437 C CA . PRO A 1 177 ? 21.044 2.673 -0.439 1.00 52.66 177 PRO A CA 1
ATOM 1438 C C . PRO A 1 177 ? 20.552 3.291 -1.750 1.00 52.66 177 PRO A C 1
ATOM 1440 O O . PRO A 1 177 ? 21.240 4.102 -2.369 1.00 52.66 177 PRO A O 1
ATOM 1443 N N . VAL A 1 178 ? 19.376 2.859 -2.202 1.00 51.03 178 VAL A N 1
ATOM 1444 C CA . VAL A 1 178 ? 18.632 3.575 -3.239 1.00 51.03 178 VAL A CA 1
ATOM 1445 C C . VAL A 1 178 ? 18.182 4.868 -2.582 1.00 51.03 178 VAL A C 1
ATOM 1447 O O . VAL A 1 178 ? 17.528 4.796 -1.548 1.00 51.03 178 VAL A O 1
ATOM 1450 N N . ASP A 1 179 ? 18.556 6.018 -3.136 1.00 52.72 179 ASP A N 1
ATOM 1451 C CA . ASP A 1 179 ? 17.976 7.305 -2.758 1.00 52.72 179 ASP A CA 1
ATOM 1452 C C . ASP A 1 179 ? 16.576 7.385 -3.392 1.00 52.72 179 ASP A C 1
ATOM 1454 O O . ASP A 1 179 ? 16.464 7.713 -4.577 1.00 52.72 179 ASP A O 1
ATOM 1458 N N . PRO A 1 180 ? 15.486 7.066 -2.665 1.00 48.50 180 PRO A N 1
ATOM 1459 C CA . PRO A 1 180 ? 14.141 7.082 -3.236 1.00 48.50 180 PRO A CA 1
ATOM 1460 C C . PRO A 1 180 ? 13.633 8.527 -3.385 1.00 48.50 180 PRO A C 1
ATOM 1462 O O . PRO A 1 180 ? 12.547 8.762 -3.916 1.00 48.50 180 PRO A O 1
ATOM 1465 N N . LEU A 1 181 ? 14.393 9.499 -2.864 1.00 47.91 181 LEU A N 1
ATOM 1466 C CA . LEU A 1 181 ? 13.968 10.849 -2.532 1.00 47.91 181 LEU A CA 1
ATOM 1467 C C . LEU A 1 181 ? 14.738 11.925 -3.287 1.00 47.91 181 LEU A C 1
ATOM 1469 O O . LEU A 1 181 ? 14.490 13.101 -3.018 1.00 47.91 181 LEU A O 1
ATOM 1473 N N . GLY A 1 182 ? 15.572 11.569 -4.269 1.00 43.81 182 GLY A N 1
ATOM 1474 C CA . GLY A 1 182 ? 16.412 12.492 -5.042 1.00 43.81 182 GLY A CA 1
ATOM 1475 C C . GLY A 1 182 ? 15.695 13.662 -5.742 1.00 43.81 182 GLY A C 1
ATOM 1476 O O . GLY A 1 182 ? 16.343 14.374 -6.506 1.00 43.81 182 GLY A O 1
ATOM 1477 N N . ARG A 1 183 ? 14.382 13.869 -5.523 1.00 42.72 183 ARG A N 1
ATOM 1478 C CA . ARG A 1 183 ? 13.579 15.056 -5.875 1.00 42.72 183 ARG A CA 1
ATOM 1479 C C . ARG A 1 183 ? 12.150 15.076 -5.274 1.00 42.72 183 ARG A C 1
ATOM 1481 O O . ARG A 1 183 ? 11.241 15.585 -5.926 1.00 42.72 183 ARG A O 1
ATOM 1488 N N . ILE A 1 184 ? 11.893 14.546 -4.071 1.00 40.84 184 ILE A N 1
ATOM 1489 C CA . ILE A 1 184 ? 10.609 14.842 -3.386 1.00 40.84 184 ILE A CA 1
ATOM 1490 C C . ILE A 1 184 ? 10.754 16.177 -2.645 1.00 40.84 184 ILE A C 1
ATOM 1492 O O . ILE A 1 184 ? 11.706 16.371 -1.895 1.00 40.84 184 ILE A O 1
ATOM 1496 N N . GLN A 1 185 ? 9.851 17.129 -2.909 1.00 32.62 185 GLN A N 1
ATOM 1497 C CA . GLN A 1 185 ? 9.924 18.469 -2.328 1.00 32.62 185 GLN A CA 1
ATOM 1498 C C . GLN A 1 185 ? 9.867 18.446 -0.783 1.00 32.62 185 GLN A C 1
ATOM 1500 O O . GLN A 1 185 ? 9.163 17.610 -0.211 1.00 32.62 185 GLN A O 1
ATOM 1505 N N . PRO A 1 186 ? 10.535 19.403 -0.103 1.00 35.16 186 PRO A N 1
ATOM 1506 C CA . PRO A 1 186 ? 10.715 19.445 1.356 1.00 35.16 186 PRO A CA 1
ATOM 1507 C C . PRO A 1 186 ? 9.447 19.592 2.210 1.00 35.16 186 PRO A C 1
ATOM 1509 O O . PRO A 1 186 ? 9.561 19.675 3.430 1.00 35.16 186 PRO A O 1
ATOM 1512 N N . SER A 1 187 ? 8.239 19.626 1.639 1.00 38.94 187 SER A N 1
ATOM 1513 C CA . SER A 1 187 ? 7.009 19.759 2.436 1.00 38.94 187 SER A CA 1
ATOM 1514 C C . SER A 1 187 ? 6.736 18.564 3.358 1.00 38.94 187 SER A C 1
ATOM 1516 O O . SER A 1 187 ? 5.945 18.702 4.286 1.00 38.94 187 SER A O 1
ATOM 1518 N N . TRP A 1 188 ? 7.425 17.434 3.162 1.00 38.47 188 TRP A N 1
ATOM 1519 C CA . TRP A 1 188 ? 7.400 16.281 4.074 1.00 38.47 188 TRP A CA 1
ATOM 1520 C C . TRP A 1 188 ? 8.616 16.203 5.013 1.00 38.47 188 TRP A C 1
ATOM 1522 O O . TRP A 1 188 ? 8.602 15.441 5.975 1.00 38.47 188 TRP A O 1
ATOM 1532 N N . LEU A 1 189 ? 9.674 16.975 4.749 1.00 36.12 189 LEU A N 1
ATOM 1533 C CA . LEU A 1 189 ? 10.987 16.851 5.388 1.00 36.12 189 LEU A CA 1
ATOM 1534 C C . LEU A 1 189 ? 11.539 18.233 5.741 1.00 36.12 189 LEU A C 1
ATOM 1536 O O . LEU A 1 189 ? 12.530 18.689 5.175 1.00 36.12 189 LEU A O 1
ATOM 1540 N N . ASN A 1 190 ? 10.924 18.889 6.722 1.00 30.03 190 ASN A N 1
ATOM 1541 C CA . ASN A 1 190 ? 11.636 19.898 7.495 1.00 30.03 190 ASN A CA 1
ATOM 1542 C C . ASN A 1 190 ? 12.097 19.245 8.803 1.00 30.03 190 ASN A C 1
ATOM 1544 O O . ASN A 1 190 ? 11.337 19.179 9.768 1.00 30.03 190 ASN A O 1
ATOM 1548 N N . GLY A 1 191 ? 13.330 18.724 8.799 1.00 29.39 191 GLY A N 1
ATOM 1549 C CA . GLY A 1 191 ? 14.018 18.259 10.008 1.00 29.39 191 GLY A CA 1
ATOM 1550 C C . GLY A 1 191 ? 14.676 16.882 9.917 1.00 29.39 191 GLY A C 1
ATOM 1551 O O . GLY A 1 191 ? 14.377 16.006 10.720 1.00 29.39 191 GLY A O 1
ATOM 1552 N N . SER A 1 192 ? 15.617 16.667 8.993 1.00 32.78 192 SER A N 1
ATOM 1553 C CA . SER A 1 192 ? 16.527 15.517 9.082 1.00 32.78 192 SER A CA 1
ATOM 1554 C C . SER A 1 192 ? 17.630 15.796 10.111 1.00 32.78 192 SER A C 1
ATOM 1556 O O . SER A 1 192 ? 18.708 16.260 9.750 1.00 32.78 192 SER A O 1
ATOM 1558 N N . LEU A 1 193 ? 17.314 15.586 11.391 1.00 35.66 193 LEU A N 1
ATOM 1559 C CA . LEU A 1 193 ? 18.212 15.241 12.511 1.00 35.66 193 LEU A CA 1
ATOM 1560 C C . LEU A 1 193 ? 17.391 15.286 13.809 1.00 35.66 193 LEU A C 1
ATOM 1562 O O . LEU A 1 193 ? 17.599 16.142 14.655 1.00 35.66 193 LEU A O 1
ATOM 1566 N N . GLN A 1 194 ? 16.399 14.402 13.898 1.00 29.44 194 GLN A N 1
ATOM 1567 C CA . GLN A 1 194 ? 15.756 13.883 15.113 1.00 29.44 194 GLN A CA 1
ATOM 1568 C C . GLN A 1 194 ? 14.517 13.121 14.641 1.00 29.44 194 GLN A C 1
ATOM 1570 O O . GLN A 1 194 ? 13.436 13.682 14.500 1.00 29.44 194 GLN A O 1
ATOM 1575 N N . LEU A 1 195 ? 14.675 11.827 14.356 1.00 35.41 195 LEU A N 1
ATOM 1576 C CA . LEU A 1 195 ? 13.541 10.921 14.141 1.00 35.41 195 LEU A CA 1
ATOM 1577 C C . LEU A 1 195 ? 13.049 10.401 15.505 1.00 35.41 195 LEU A C 1
ATOM 1579 O O . LEU A 1 195 ? 12.934 9.209 15.739 1.00 35.41 195 LEU A O 1
ATOM 1583 N N . GLU A 1 196 ? 12.821 11.349 16.41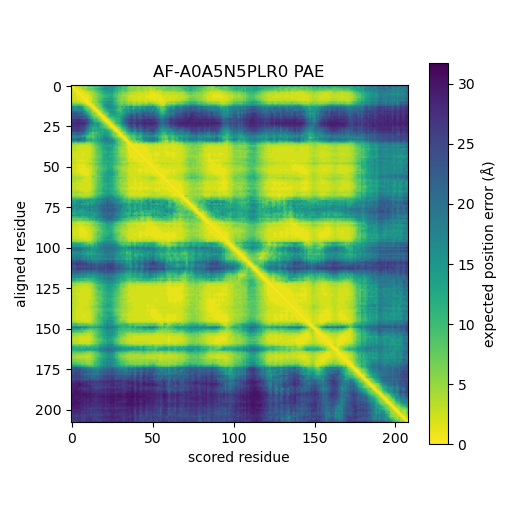1 1.00 29.58 196 GLU A N 1
ATOM 1584 C CA . GLU A 1 196 ? 12.079 11.225 17.663 1.00 29.58 196 GLU A CA 1
ATOM 1585 C C . GLU A 1 196 ? 11.387 12.571 17.880 1.00 29.58 196 GLU A C 1
ATOM 1587 O O . GLU A 1 196 ? 11.891 13.426 18.597 1.00 29.58 196 GLU A O 1
ATOM 1592 N N . ALA A 1 197 ? 10.298 12.815 17.152 1.00 30.44 197 ALA A N 1
ATOM 1593 C CA . ALA A 1 197 ? 9.187 13.661 17.588 1.00 30.44 197 ALA A CA 1
ATOM 1594 C C . ALA A 1 197 ? 8.204 13.899 16.436 1.00 30.44 197 ALA A C 1
ATOM 1596 O O . ALA A 1 197 ? 8.583 14.333 15.350 1.00 30.44 197 ALA A O 1
ATOM 1597 N N . SER A 1 198 ? 6.918 13.824 16.784 1.00 31.72 198 SER A N 1
ATOM 1598 C CA . SER A 1 198 ? 5.804 14.560 16.165 1.00 31.72 198 SER A CA 1
ATOM 1599 C C . SER A 1 198 ? 4.960 13.840 15.108 1.00 31.72 198 SER A C 1
ATOM 1601 O O . SER A 1 198 ? 4.744 14.350 14.011 1.00 31.72 198 SER A O 1
ATOM 1603 N N . VAL A 1 199 ? 4.301 12.755 15.506 1.00 39.78 199 VAL A N 1
ATOM 1604 C CA . VAL A 1 199 ? 3.025 12.324 14.890 1.00 39.78 199 VAL A CA 1
ATOM 1605 C C . VAL A 1 199 ? 1.860 13.255 15.243 1.00 39.78 199 VAL A C 1
ATOM 1607 O O . VAL A 1 199 ? 0.845 13.286 14.547 1.00 39.78 199 VAL A O 1
ATOM 1610 N N . SER A 1 200 ? 2.029 14.135 16.230 1.00 33.00 200 SER A N 1
ATOM 1611 C CA . SER A 1 200 ? 1.026 15.129 16.628 1.00 33.00 200 SER A CA 1
ATOM 1612 C C . SER A 1 200 ? 0.627 16.097 15.498 1.00 33.00 200 SER A C 1
ATOM 1614 O O . SER A 1 200 ? -0.426 16.717 15.586 1.00 33.00 200 SER A O 1
ATOM 1616 N N . ARG A 1 201 ? 1.429 16.233 14.426 1.00 35.00 201 ARG A N 1
ATOM 1617 C CA . ARG A 1 201 ? 1.165 17.173 13.314 1.00 35.00 201 ARG A CA 1
ATOM 1618 C C . ARG A 1 201 ? 0.402 16.575 12.128 1.00 35.00 201 ARG A C 1
ATOM 1620 O O . ARG A 1 201 ? -0.205 17.333 11.376 1.00 35.00 201 ARG A O 1
ATOM 1627 N N . LEU A 1 202 ? 0.358 15.248 11.977 1.00 37.12 202 LEU A N 1
ATOM 1628 C CA . LEU A 1 202 ? -0.397 14.609 10.887 1.00 37.12 202 LEU A CA 1
ATOM 1629 C C . LEU A 1 202 ? -1.915 14.646 11.120 1.00 37.12 202 LEU A C 1
ATOM 1631 O O . LEU A 1 202 ? -2.674 14.663 10.158 1.00 37.12 202 LEU A O 1
ATOM 1635 N N . ARG A 1 203 ? -2.370 14.765 12.377 1.00 33.97 203 ARG A N 1
ATOM 1636 C CA . ARG A 1 203 ? -3.790 15.006 12.691 1.00 33.97 203 ARG A CA 1
ATOM 1637 C C . ARG A 1 203 ? -4.251 16.434 12.373 1.00 33.97 203 ARG A C 1
ATOM 1639 O O . ARG A 1 203 ? -5.418 16.621 12.060 1.00 33.97 203 ARG A O 1
ATOM 1646 N N . THR A 1 204 ? -3.360 17.426 12.418 1.00 35.16 204 THR A N 1
ATOM 1647 C CA . THR A 1 204 ? -3.722 18.844 12.217 1.00 35.16 204 THR A CA 1
ATOM 1648 C C . THR A 1 204 ? -3.667 19.279 10.750 1.00 35.16 204 THR A C 1
ATOM 1650 O O . THR A 1 204 ? -4.353 20.219 10.377 1.00 35.16 204 THR A O 1
ATOM 1653 N N . ALA A 1 205 ? -2.886 18.602 9.902 1.00 34.25 205 ALA A N 1
ATOM 1654 C CA . ALA A 1 205 ? -2.828 18.890 8.462 1.00 34.25 205 ALA A CA 1
ATOM 1655 C C . ALA A 1 205 ? -3.938 18.197 7.640 1.00 34.25 205 ALA A C 1
ATOM 1657 O O . ALA A 1 205 ? -4.098 18.496 6.462 1.00 34.25 205 ALA A O 1
ATOM 1658 N N . LEU A 1 206 ? -4.689 17.273 8.252 1.00 38.22 206 LEU A N 1
ATOM 1659 C CA . LEU A 1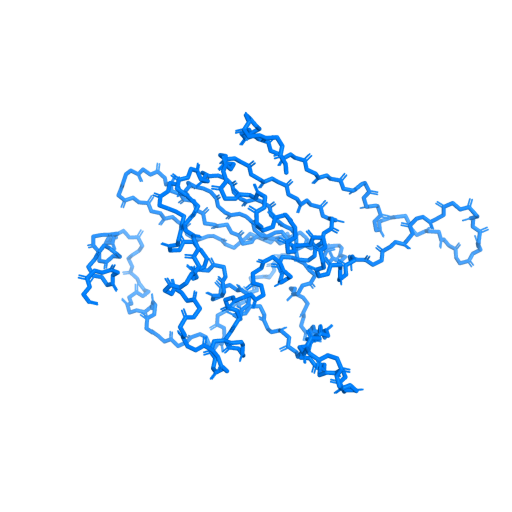 206 ? -5.774 16.493 7.636 1.00 38.22 206 LEU A CA 1
ATOM 1660 C C . LEU A 1 206 ? -7.161 16.868 8.197 1.00 38.22 206 LEU A C 1
ATOM 1662 O O . LEU A 1 206 ? -8.118 16.108 8.070 1.00 38.22 206 LEU A O 1
ATOM 1666 N N . GLY A 1 207 ? -7.257 18.033 8.842 1.00 39.22 207 GLY A N 1
ATOM 1667 C CA . GLY A 1 207 ? -8.471 18.548 9.467 1.00 39.22 207 GLY A CA 1
ATOM 1668 C C . GLY A 1 207 ? -8.498 20.074 9.484 1.00 39.22 207 GLY A C 1
ATOM 1669 O O . GLY A 1 207 ? -8.488 20.670 10.560 1.00 39.22 207 GLY A O 1
ATOM 1670 N N . SER A 1 208 ? -8.517 20.683 8.298 1.00 30.70 208 SER A N 1
ATOM 1671 C CA . SER A 1 208 ? -8.987 22.050 8.040 1.00 30.70 208 SER A CA 1
ATOM 1672 C C . SER A 1 208 ? -9.314 22.249 6.566 1.00 30.70 208 SER A C 1
ATOM 1674 O O . SER A 1 208 ? -8.611 21.662 5.714 1.00 30.70 208 SER A O 1
#

Secondary structure (DSSP, 8-state):
--TT--EEEEE----TT----SS--TT----PPP--HHHHHHHHHHHTT-SEEEEESSS-HHHHTGGGSHHHHHH-TTHHHHSPP-TT--EEEEEESTTSSS-EEEE---SSSS---EEEEPHHHHHHHHHHHHTT-TT--EEEEEE-STT--EEEEEEEEETTEEEEEEEESSSSPP-TTTT--GGG-S-SS--SS-GGGTTTTT--

Sequence (208 aa):
MPKSLQVLNLFEDYNRMFPFNKTAAAGSRYRPLHFDHLLAQAIHEGSKNLRELTACFIFDAAEFFHRFLPLRMNCHPIILEIERSWDRLEVLTLTADCFSDVDHKFHCHENGDGDDEVVTLRISQLLLAAGRAASLMPKLKLMEIWDSTSNIARIFRYEVKDEENAAITWISNLDKPVDPLGRIQPSWLNGSLQLEASVSRLRTALGS

Solvent-accessible surface area (backbone atoms only — not comparable to full-atom values): 12518 Å² total; per-residue (Å²): 120,68,91,84,52,40,69,47,81,46,72,48,94,75,70,86,81,64,80,70,63,92,67,85,60,96,77,74,80,84,66,74,70,39,85,47,52,68,61,25,47,52,48,48,65,50,44,38,67,15,33,32,40,35,37,36,62,61,32,37,40,59,47,56,32,43,77,48,25,65,74,48,33,75,78,41,75,59,48,76,81,71,53,80,56,19,76,45,25,26,35,40,37,32,19,27,63,45,78,52,97,60,74,32,73,46,72,57,84,74,75,99,71,90,69,75,46,71,42,68,46,50,52,65,47,48,53,51,8,48,53,56,54,48,74,38,21,85,47,54,38,35,39,36,42,32,40,66,46,82,102,46,55,34,34,44,34,41,37,52,79,52,101,68,39,71,48,78,47,78,49,60,79,55,98,61,85,78,75,87,54,91,79,64,71,60,90,85,59,84,63,98,85,56,100,78,79,69,54,77,53,63,65,58,76,76,64,126

pLDDT: mean 72.25, std 21.71, range [29.39, 98.44]

Foldseek 3Di:
DDLPAAEDAADDPDCPPDPPPPPDDPPPPDDDLDCPLVVLVVCLVVQLNYQEDHHESNHALCSVLVCLQPVNCVVPVCSLVPDAASARHAYAHYEHQQPDPDFDWDFDDDDDDDDRPTHGDHPVRSVSSVVSNVLSHVNHAKHWYWHPDPPKTWIFIWGDPDPQDIDTDIDIPDPDDDPSPPPDDCPVPPDPPDPPDDSVVVVVVSPD

Nearest PDB structures (foldseek):
  8xl0-assembly1_A  TM=3.413E-01  e=5.496E-01  Homo sapiens
  8xl0-assembly1_E  TM=3.419E-01  e=6.991E-01  Homo sapiens
  8xl2-assembly1_C  TM=4.889E-01  e=2.470E+00  Homo sapiens
  8xl2-assembly1_B  TM=4.889E-01  e=2.470E+00  Homo sapiens
  4foe-assembly1_B  TM=3.286E-01  e=4.507E+00  Homo sapiens

Mean predicted aligned error: 12.12 Å

=== Feature glossary ===
The record interleaves many kinds of information about one protein. Here is each kind framed as the question it answers.

Q: What are the backbone torsion angles?
A: φ (phi) and ψ (psi) are the two rotatable backbone dihedrals per residue: φ is the C(i-1)–N–Cα–C torsion, ψ is the N–Cα–C–N(i+1) torsion, both in degrees on (−180°, 180°]. α-helical residues cluster near (−60°, −45°); β-strand residues near (−120°, +130°). A Ramachandran plot is simply a scatter of (φ, ψ) for every residue.

Q: What is the amino-acid chain?
A: This is the polypeptide sequence — one letter per residue, N-terminus first. Length ranges from a few dozen residues for small domains to over a thousand for large multi-domain proteins.

Q: How mobile is each atom in the crystal?
A: For experimental (PDB) structures, the B-factor (temperature factor) quantifies the positional spread of each atom in the crystal — a combination of thermal vibration and static disorder — in units of Å². High B-factors mark flexible loops or poorly resolved regions; low B-factors mark the rigid, well-ordered core.

Q: Are the domains correctly placed relative to each other?
A: Predicted Aligned Error (PAE) is an AlphaFold confidence matrix: entry (i, j) is the expected error in the position of residue j, in ångströms, when the prediction is superimposed on the true structure at residue i. Low PAE within a block of residues means that block is internally rigid and well-predicted; high PAE between two blocks means their relative placement is uncertain even if each block individually is confident.

Q: How confident is the AlphaFold mode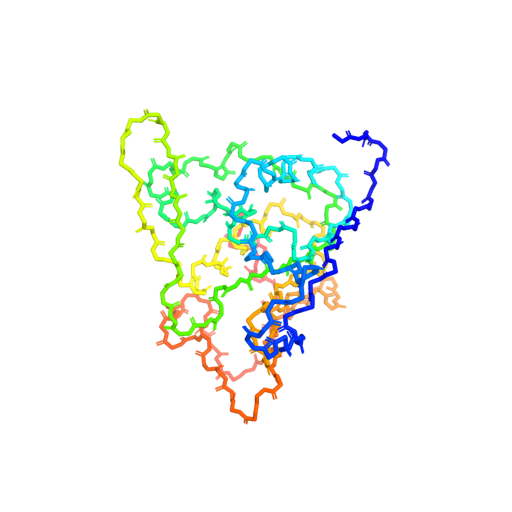l at each residue?
A: pLDDT is the predicted lDDT-Cα score: AlphaFold's confidence that the local environment of each residue (all inter-atomic distances within 15 Å) is correctly placed. It is a per-residue number between 0 and 100, with higher meaning more reliable.

Q: What family and function is it annotated with?
A: Functional annotations link the protein to curated databases. InterPro entries identify conserved domains and familie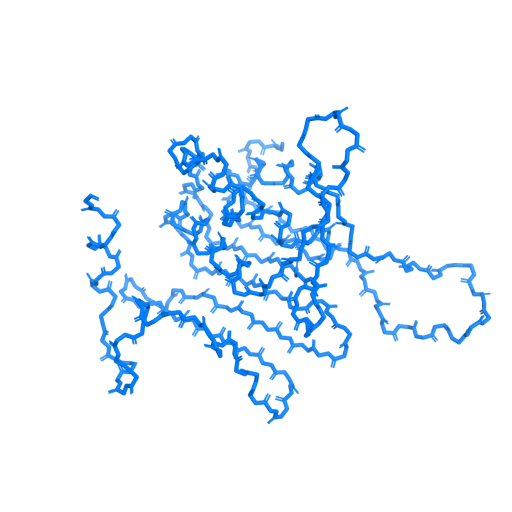s by matching the sequence against member-database signatures (Pfam, PROSITE, CDD, …). Gene Ontology (GO) terms describe molecular function, biological process, and cellular component in a controlled vocabulary. CATH places the structure in a hierarchical fold classification (Class/Architecture/Topology/Homologous-superfamily). The organism is the source species.

Q: How big and how compact is the whole molecule?
A: Three whole-structure scalars: the radius of gyration (RMS distance of Cα from centroid, in Å), the count of Cα–Cα contacts (pairs closer than 8 Å and separated by more than four residues in sequence — i.e. tertiary, not local, contacts), and the bounding-box dimensions. Together they distinguish compact globular folds from extended fibres or disordered chains.

Q: What known structures does this most resemble?
A: The Foldseek neighbor list gives the closest experimentally determined structures in the PDB, ranked by structural alignment. TM-score near 1 means near-identical fold; near 0.3 means only rough topology match. This is how one finds what a novel AlphaFold prediction most resembles in the solved-structure universe.

Q: Which residues are buried vs exposed?
A: SASA measures how much of the protein is reachable by solvent. It is computed by rolling a water-sized probe over the atomic surface and summing the exposed area (Å²). Per-residue SASA distinguishes core (buried, low SASA) from surface (exposed, high SASA) residues; total SASA is a whole-molecule size measure.

Q: Which residues are in helices, strands, or loops?
A: Eight-state secondary structure (DSSP): H is the canonical α-helix, G the tighter 3₁₀-helix, I the wider π-helix; E/B are β-structure, T and S are turns and bends, and '-' is everything else. DSSP derives these from the pattern of main-chain N–H···O=C hydrogen bonds, not from the sequence.

Q: Where is each backbone atom in 3D?
A: Structure coordinates are given as an mmCIF _atom_site loop: one row per atom with element, residue name, chain id, sequence number, and x/y/z position in Å. Only the four main-chain atoms per residue are included here; side chains are omitted to keep the record compact.

Q: What if only a Cα trace is available?
A: Three-state secondary structure (P-SEA) collapses the eight DSSP classes into helix (a), strand (b), and coil (c). P-SEA assigns these from Cα geometry alone — distances and angles — without requiring backbone oxygens, so it works on any Cα trace.

Q: What do the rendered images show?
A: The six renders are orthographic views along the three Cartesian axes in both directions. Representation (cartoon, sticks, or surface) and color scheme (sequence-rainbow or by-chain) vary across proteins so the training set covers all the common visualization conventions.

Q: What does the local fold look like, residue by residue?
A: Foldseek's 3Di representation compresses backbone geometry into a per-residue letter drawn from a learned twenty-state alphabet. It captures the tertiary interaction pattern around each residue — which residues are packed against it in space, regardless of where they are in sequence.

Q: What do the diagnostic plots show?
A: The contact map is a binary N×N matrix image: pixel (i, j) is dark where Cα_i and Cα_j are within 8 Å and |i−j|>4. Because the |i−j|>4 filter removes local helical contacts, off-diagonal stripes parallel to the main diagonal indicate parallel β-sheets; stripes perpendicular to it indicate antiparallel β-sheets. The Ramachandran plot scatters every residue's (φ, ψ) pair against the sterically allowed regions. The PAE heatmap renders the predicted-aligned-error matrix.